Protein AF-A0A1V6SC88-F1 (afdb_monomer_lite)

pLDDT: mean 88.32, std 15.69, range [37.38, 98.69]

Organism: NCBI:txid254877

Radius of gyration: 24.28 Å; chains: 1; bounding box: 60×59×76 Å

Sequence (343 aa):
MAIRKARAIAAAERRQVAAAKEESDGSAQPSSVSILRPTVTPSVRNINYPPYVISNVHTGHGLAAKEVSPNATHSDGAVEYDVHNLWGHQIPKAIYDGMLRMWPGKRPFLLGRSTFAGSGKWAGHWGGDNEFRFASMYLAIPQALSFSLFGMPMFGPDTCGFSGNADLELRSRWMQLSAFFPFYRNHNVLASIPQEPYNWAAVIEASKKAIAIRYAILPYFYTLFHLAHTTGSTVMRALAWEFPDPALASVDTRFLLGPSLMVVPVPEPLVDSVKGVFPGVGQAVDAQPGVNTTIAAPLGHIPVFMRGGPIMPMQEPALTTQAARKTPWALLAALDKNGTAYG

Structure (mmCIF, N/CA/C/O backbone):
data_AF-A0A1V6SC88-F1
#
_entry.id   AF-A0A1V6SC88-F1
#
loop_
_atom_site.group_PDB
_atom_site.id
_atom_site.type_symbol
_atom_site.label_atom_id
_atom_site.label_alt_id
_atom_site.label_comp_id
_atom_site.label_asym_id
_atom_site.label_entity_id
_atom_site.label_seq_id
_atom_site.pdbx_PDB_ins_code
_atom_site.Cartn_x
_atom_site.Cartn_y
_atom_site.Cartn_z
_atom_site.occupancy
_atom_site.B_iso_or_equiv
_atom_site.auth_seq_id
_atom_site.auth_comp_id
_atom_site.auth_asym_id
_atom_site.auth_atom_id
_atom_site.pdbx_PDB_model_num
ATOM 1 N N . MET A 1 1 ? 19.790 16.772 36.130 1.00 43.91 1 MET A N 1
ATOM 2 C CA . MET A 1 1 ? 20.931 16.398 35.255 1.00 43.91 1 MET A CA 1
ATOM 3 C C . MET A 1 1 ? 20.499 16.119 33.805 1.00 43.91 1 MET A C 1
ATOM 5 O O . MET A 1 1 ? 21.128 16.652 32.900 1.00 43.91 1 MET A O 1
ATOM 9 N N . ALA A 1 2 ? 19.391 15.402 33.563 1.00 38.81 2 ALA A N 1
ATOM 10 C CA . ALA A 1 2 ? 18.869 15.100 32.216 1.00 38.81 2 ALA A CA 1
ATOM 11 C C . ALA A 1 2 ? 18.431 16.330 31.382 1.00 38.81 2 ALA A C 1
ATOM 13 O O . ALA A 1 2 ? 18.771 16.426 30.208 1.00 38.81 2 ALA A O 1
ATOM 14 N N . ILE A 1 3 ? 17.780 17.328 31.997 1.00 40.59 3 ILE A N 1
ATOM 15 C CA . ILE A 1 3 ? 17.306 18.548 31.301 1.00 40.59 3 ILE A CA 1
ATOM 16 C C . ILE A 1 3 ? 18.467 19.406 30.764 1.00 40.59 3 ILE A C 1
ATOM 18 O O . ILE A 1 3 ? 18.377 19.979 29.680 1.00 40.59 3 ILE A O 1
ATOM 22 N N . ARG A 1 4 ? 19.596 19.463 31.486 1.00 37.38 4 ARG A N 1
ATOM 23 C CA . ARG A 1 4 ? 20.810 20.151 31.007 1.00 37.38 4 ARG A CA 1
ATOM 24 C C . ARG A 1 4 ? 21.445 19.424 29.820 1.00 37.38 4 ARG A C 1
ATOM 26 O O . ARG A 1 4 ? 21.935 20.085 28.913 1.00 37.38 4 ARG A O 1
ATOM 33 N N . LYS A 1 5 ? 21.384 18.088 29.802 1.00 40.25 5 LYS A N 1
ATOM 34 C CA . LYS A 1 5 ? 21.904 17.257 28.707 1.00 40.25 5 LYS A CA 1
ATOM 35 C C . LYS A 1 5 ? 21.055 17.413 27.436 1.00 40.25 5 LYS A C 1
ATOM 37 O O . LYS A 1 5 ? 21.614 17.610 26.368 1.00 40.25 5 LYS A O 1
ATOM 42 N N . ALA A 1 6 ? 19.728 17.464 27.571 1.00 42.34 6 ALA A N 1
ATOM 43 C CA . ALA A 1 6 ? 18.810 17.729 26.459 1.00 42.34 6 ALA A CA 1
ATOM 44 C C . ALA A 1 6 ? 18.995 19.134 25.851 1.00 42.34 6 ALA A C 1
ATOM 46 O O . ALA A 1 6 ? 19.037 19.284 24.634 1.00 42.34 6 ALA A O 1
ATOM 47 N N . ARG A 1 7 ? 19.192 20.167 26.686 1.00 49.62 7 ARG A N 1
ATOM 48 C CA . ARG A 1 7 ? 19.492 21.528 26.200 1.00 49.62 7 ARG A CA 1
ATOM 49 C C . ARG A 1 7 ? 20.845 21.623 25.489 1.00 49.62 7 ARG A C 1
ATOM 51 O O . ARG A 1 7 ? 20.963 22.379 24.532 1.00 49.62 7 ARG A O 1
ATOM 58 N N . ALA A 1 8 ? 21.843 20.860 25.935 1.00 49.69 8 ALA A N 1
ATOM 59 C CA . ALA A 1 8 ? 23.151 20.808 25.286 1.00 49.69 8 ALA A CA 1
ATOM 60 C C . ALA A 1 8 ? 23.091 20.120 23.910 1.00 49.69 8 ALA A C 1
ATOM 62 O O . ALA A 1 8 ? 23.726 20.595 22.974 1.00 49.69 8 ALA A O 1
ATOM 63 N N . ILE A 1 9 ? 22.283 19.063 23.773 1.00 55.62 9 ILE A N 1
ATOM 64 C CA . ILE A 1 9 ? 22.057 18.366 22.496 1.00 55.62 9 ILE A CA 1
ATOM 65 C C . ILE A 1 9 ? 21.312 19.277 21.512 1.00 55.62 9 ILE A C 1
ATOM 67 O O . ILE A 1 9 ? 21.800 19.500 20.410 1.00 55.62 9 ILE A O 1
ATOM 71 N N . ALA A 1 10 ? 20.230 19.931 21.945 1.00 51.66 10 ALA A N 1
ATOM 72 C CA . ALA A 1 10 ? 19.494 20.877 21.101 1.00 51.66 10 ALA A CA 1
ATOM 73 C C . ALA A 1 10 ? 20.347 22.088 20.663 1.00 51.66 10 ALA A C 1
ATOM 75 O O . ALA A 1 10 ? 20.164 22.633 19.575 1.00 51.66 10 ALA A O 1
ATOM 76 N N . ALA A 1 11 ? 21.295 22.529 21.498 1.00 56.47 11 ALA A N 1
ATOM 77 C CA . ALA A 1 11 ? 22.242 23.582 21.135 1.00 56.47 11 ALA A CA 1
ATOM 78 C C . ALA A 1 11 ? 23.310 23.097 20.136 1.00 56.47 11 ALA A C 1
ATOM 80 O O . ALA A 1 11 ? 23.726 23.870 19.275 1.00 56.47 11 ALA A O 1
ATOM 81 N N . ALA A 1 12 ? 23.734 21.833 20.230 1.00 54.94 12 ALA A N 1
ATOM 82 C CA . ALA A 1 12 ? 24.658 21.214 19.282 1.00 54.94 12 ALA A CA 1
ATOM 83 C C . ALA A 1 12 ? 24.001 20.997 17.908 1.00 54.94 12 ALA A C 1
ATOM 85 O O . ALA A 1 12 ? 24.603 21.329 16.891 1.00 54.94 12 ALA A O 1
ATOM 86 N N . GLU A 1 13 ? 22.739 20.563 17.880 1.00 57.38 13 GLU A N 1
ATOM 87 C CA . GLU A 1 13 ? 21.952 20.413 16.649 1.00 57.38 13 GLU A CA 1
ATOM 88 C C . GLU A 1 13 ? 21.716 21.762 15.961 1.00 57.38 13 GLU A C 1
ATOM 90 O O . GLU A 1 13 ? 21.919 21.888 14.758 1.00 57.38 13 GLU A O 1
ATOM 95 N N . ARG A 1 14 ? 21.395 22.825 16.717 1.00 62.56 14 ARG A N 1
ATOM 96 C CA . ARG A 1 14 ? 21.274 24.182 16.149 1.00 62.56 14 ARG A CA 1
ATOM 97 C C . ARG A 1 14 ? 22.584 24.697 15.553 1.00 62.56 14 ARG A C 1
ATOM 99 O O . ARG A 1 14 ? 22.545 25.408 14.555 1.00 62.56 14 ARG A O 1
ATOM 106 N N . ARG A 1 15 ? 23.731 24.342 16.142 1.00 60.91 15 ARG A N 1
ATOM 107 C CA . ARG A 1 15 ? 25.054 24.688 15.597 1.00 60.91 15 ARG A CA 1
ATOM 108 C C . ARG A 1 15 ? 25.389 23.887 14.343 1.00 60.91 15 ARG A C 1
ATOM 110 O O . ARG A 1 15 ? 25.940 24.466 13.419 1.00 60.91 15 ARG A O 1
ATOM 117 N N . GLN A 1 16 ? 25.012 22.610 14.273 1.00 54.75 16 GLN A N 1
ATOM 118 C CA . GLN A 1 16 ? 25.157 21.810 13.051 1.00 54.75 16 GLN A CA 1
ATOM 119 C C . GLN A 1 16 ? 24.266 22.321 11.917 1.00 54.75 16 GLN A C 1
ATOM 121 O O . GLN A 1 16 ? 24.726 22.410 10.786 1.00 54.75 16 GLN A O 1
ATOM 126 N N . VAL A 1 17 ? 23.029 22.727 12.216 1.00 55.91 17 VAL A N 1
ATOM 127 C CA . VAL A 1 17 ? 22.129 23.329 11.221 1.00 55.91 17 VAL A CA 1
ATOM 128 C C . VAL A 1 17 ? 22.651 24.688 10.750 1.00 55.91 17 VAL A C 1
ATOM 130 O O . VAL A 1 17 ? 22.551 24.988 9.567 1.00 55.91 17 VAL A O 1
ATOM 133 N N . ALA A 1 18 ? 23.236 25.500 11.639 1.00 51.94 18 ALA A N 1
ATOM 134 C CA . ALA A 1 18 ? 23.857 26.771 11.263 1.00 51.94 18 ALA A CA 1
ATOM 135 C C . ALA A 1 18 ? 25.122 26.575 10.406 1.00 51.94 18 ALA A C 1
ATOM 137 O O . ALA A 1 18 ? 25.254 27.233 9.380 1.00 51.94 18 ALA A O 1
ATOM 138 N N . ALA A 1 19 ? 25.989 25.622 10.765 1.00 48.97 19 ALA A N 1
ATOM 139 C CA . ALA A 1 19 ? 27.188 25.287 9.994 1.00 48.97 19 ALA A CA 1
ATOM 140 C C . ALA A 1 19 ? 26.851 24.700 8.610 1.00 48.97 19 ALA A C 1
ATOM 142 O O . ALA A 1 19 ? 27.460 25.082 7.618 1.00 48.97 19 ALA A O 1
ATOM 143 N N . ALA A 1 20 ? 25.817 23.854 8.516 1.00 48.94 20 ALA A N 1
ATOM 144 C CA . ALA A 1 20 ? 25.311 23.346 7.238 1.00 48.94 20 ALA A CA 1
ATOM 145 C C . ALA A 1 20 ? 24.692 24.453 6.363 1.00 48.94 20 ALA A C 1
ATOM 147 O O . ALA A 1 20 ? 24.666 24.339 5.140 1.00 48.94 20 ALA A O 1
ATOM 148 N N . LYS A 1 21 ? 24.198 25.534 6.983 1.00 43.47 21 LYS A N 1
ATOM 149 C CA . LYS A 1 21 ? 23.675 26.709 6.279 1.00 43.47 21 LYS A CA 1
ATOM 150 C C . LYS A 1 21 ? 24.803 27.610 5.764 1.00 43.47 21 LYS A C 1
ATOM 152 O O . LYS A 1 21 ? 24.708 28.080 4.637 1.00 43.47 21 LYS A O 1
ATOM 157 N N . GLU A 1 22 ? 25.878 27.780 6.534 1.00 44.62 22 GLU A N 1
ATOM 158 C CA . GLU A 1 22 ? 27.088 28.503 6.104 1.00 44.62 22 GLU A CA 1
ATOM 159 C C . GLU A 1 22 ? 27.860 27.756 5.000 1.00 44.62 22 GLU A C 1
ATOM 161 O O . GLU A 1 22 ? 28.345 28.396 4.071 1.00 44.62 22 GLU A O 1
ATOM 166 N N . GLU A 1 23 ? 27.897 26.415 5.009 1.00 46.75 23 GLU A N 1
ATOM 167 C CA . GLU A 1 23 ? 28.434 25.622 3.884 1.00 46.75 23 GLU A CA 1
ATOM 168 C C . GLU A 1 23 ? 27.572 25.724 2.611 1.00 46.75 23 GLU A C 1
ATOM 170 O O . GLU A 1 23 ? 28.089 25.556 1.507 1.00 46.75 23 GLU A O 1
ATOM 175 N N . SER A 1 24 ? 26.277 26.044 2.737 1.00 44.81 24 SER A N 1
ATOM 176 C CA . SER A 1 24 ? 25.364 26.216 1.593 1.00 44.81 24 SER A CA 1
ATOM 177 C C . SER A 1 24 ? 25.386 27.614 0.959 1.00 44.81 24 SER A C 1
ATOM 179 O O . SER A 1 24 ? 24.878 27.775 -0.149 1.00 44.81 24 SER A O 1
ATOM 181 N N . ASP A 1 25 ? 25.989 28.603 1.631 1.00 39.28 25 ASP A N 1
ATOM 182 C CA . ASP A 1 25 ? 26.114 29.991 1.146 1.00 39.28 25 ASP A CA 1
ATOM 183 C C . ASP A 1 25 ? 27.403 30.226 0.328 1.00 39.28 25 ASP A C 1
ATOM 185 O O . ASP A 1 25 ? 27.647 31.318 -0.192 1.00 39.28 25 ASP A O 1
ATOM 189 N N . GLY A 1 26 ? 28.229 29.187 0.156 1.00 39.47 26 GLY A N 1
ATOM 190 C CA . GLY A 1 26 ? 29.305 29.185 -0.829 1.00 39.47 26 GLY A CA 1
ATOM 191 C C . GLY A 1 26 ? 28.712 29.229 -2.235 1.00 39.47 26 GLY A C 1
ATOM 192 O O . GLY A 1 26 ? 28.053 28.282 -2.654 1.00 39.47 26 GLY A O 1
ATOM 193 N N . SER A 1 27 ? 28.938 30.335 -2.951 1.00 41.81 27 SER A N 1
ATOM 194 C CA . SER A 1 27 ? 28.409 30.622 -4.289 1.00 41.81 27 SER A CA 1
ATOM 195 C C . SER A 1 27 ? 28.304 29.374 -5.175 1.00 41.81 27 SER A C 1
ATOM 197 O O . SER A 1 27 ? 29.305 28.901 -5.724 1.00 41.81 27 SER A O 1
ATOM 199 N N . ALA A 1 28 ? 27.087 28.853 -5.338 1.00 42.66 28 ALA A N 1
ATOM 200 C CA . ALA A 1 28 ? 26.812 27.788 -6.283 1.00 42.66 28 ALA A CA 1
ATOM 201 C C . ALA A 1 28 ? 27.047 28.333 -7.699 1.00 42.66 28 ALA A C 1
ATOM 203 O O . ALA A 1 28 ? 26.202 29.017 -8.277 1.00 42.66 28 ALA A O 1
ATOM 204 N N . GLN A 1 29 ? 28.225 28.051 -8.259 1.00 41.47 29 GLN A N 1
ATOM 205 C CA . GLN A 1 29 ? 28.429 28.105 -9.701 1.00 41.47 29 GLN A CA 1
ATOM 206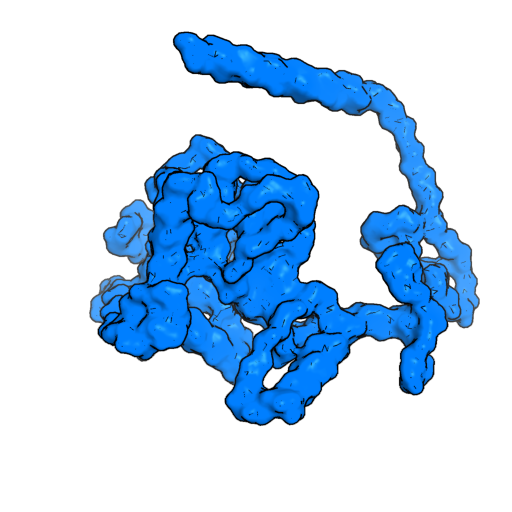 C C . GLN A 1 29 ? 27.337 27.235 -10.339 1.00 41.47 29 GLN A C 1
ATOM 208 O O . GLN A 1 29 ? 27.171 26.087 -9.915 1.00 41.47 29 GLN A O 1
ATOM 213 N N . PRO A 1 30 ? 26.575 27.735 -11.326 1.00 41.22 30 PRO A N 1
ATOM 214 C CA . PRO A 1 30 ? 25.598 26.909 -12.004 1.00 41.22 30 PRO A CA 1
ATOM 215 C C . PRO A 1 30 ? 26.383 25.840 -12.760 1.00 41.22 30 PRO A C 1
ATOM 217 O O . PRO A 1 30 ? 26.950 26.103 -13.818 1.00 41.22 30 PRO A O 1
ATOM 220 N N . SER A 1 31 ? 26.458 24.627 -12.212 1.00 45.50 31 SER A N 1
ATOM 221 C CA . SER A 1 31 ? 26.949 23.486 -12.966 1.00 45.50 31 SER A CA 1
ATOM 222 C C . SER A 1 31 ? 25.907 23.222 -14.044 1.00 45.50 31 SER A C 1
ATOM 224 O O . SER A 1 31 ? 24.914 22.528 -13.814 1.00 45.50 31 SER A O 1
ATOM 226 N N . SER A 1 32 ? 26.086 23.816 -15.222 1.00 50.75 32 SER A N 1
ATOM 227 C CA . SER A 1 32 ? 25.397 23.358 -16.415 1.00 50.75 32 SER A CA 1
ATOM 228 C C . SER A 1 32 ? 25.894 21.939 -16.657 1.00 50.75 32 SER A C 1
ATOM 230 O O . SER A 1 32 ? 26.932 21.728 -17.286 1.00 50.75 32 SER A O 1
ATOM 232 N N . VAL A 1 33 ? 25.200 20.950 -16.093 1.00 50.97 33 VAL A N 1
ATOM 233 C CA . VAL A 1 33 ? 25.382 19.567 -16.512 1.00 50.97 33 VAL A CA 1
ATOM 234 C C . VAL A 1 33 ? 25.098 19.597 -18.003 1.00 50.97 33 VAL A C 1
ATOM 236 O O . VAL A 1 33 ? 24.000 19.969 -18.418 1.00 50.97 33 VAL A O 1
ATOM 239 N N . SER A 1 34 ? 26.118 19.305 -18.806 1.00 49.84 34 SER A N 1
ATOM 240 C CA . SER A 1 34 ? 25.973 19.128 -20.242 1.00 49.84 34 SER A CA 1
ATOM 241 C C . SER A 1 34 ? 24.938 18.026 -20.447 1.00 49.84 34 SER A C 1
ATOM 243 O O . SER A 1 34 ? 25.258 16.838 -20.379 1.00 49.84 34 SER A O 1
ATOM 245 N N . ILE A 1 35 ? 23.680 18.417 -20.651 1.00 54.31 35 ILE A N 1
ATOM 246 C CA . ILE A 1 35 ? 22.645 17.522 -21.140 1.00 54.31 35 ILE A CA 1
ATOM 247 C C . ILE A 1 35 ? 23.163 17.095 -22.503 1.00 54.31 35 ILE A C 1
ATOM 249 O O . ILE A 1 35 ? 23.251 17.927 -23.407 1.00 54.31 35 ILE A O 1
ATOM 253 N N . LEU A 1 36 ? 23.548 15.825 -22.639 1.00 54.19 36 LEU A N 1
ATOM 254 C CA . LEU A 1 36 ? 23.807 15.229 -23.941 1.00 54.19 36 LEU A CA 1
ATOM 255 C C . LEU A 1 36 ? 22.480 15.269 -24.696 1.00 54.19 36 LEU A C 1
ATOM 257 O O . LEU A 1 36 ? 21.663 14.362 -24.601 1.00 54.19 36 LEU A O 1
ATOM 261 N N . ARG A 1 37 ? 22.225 16.384 -25.379 1.00 56.84 37 ARG A N 1
ATOM 262 C CA . ARG A 1 37 ? 21.160 16.504 -26.359 1.00 56.84 37 ARG A CA 1
ATOM 263 C C . ARG A 1 37 ? 21.753 15.936 -27.640 1.00 56.84 37 ARG A C 1
ATOM 265 O O . ARG A 1 37 ? 22.583 16.616 -28.246 1.00 56.84 37 ARG A O 1
ATOM 272 N N . PRO A 1 38 ? 21.424 14.692 -28.024 1.00 57.84 38 PRO A N 1
ATOM 273 C CA . PRO A 1 38 ? 21.884 14.178 -29.298 1.00 57.84 38 PRO A CA 1
ATOM 274 C C . PRO A 1 38 ? 21.424 15.127 -30.401 1.00 57.84 38 PRO A C 1
ATOM 276 O O . PRO A 1 38 ? 20.301 15.635 -30.375 1.00 57.84 38 PRO A O 1
ATOM 279 N N . THR A 1 39 ? 22.303 15.392 -31.365 1.00 62.66 39 THR A N 1
ATOM 280 C CA . THR A 1 39 ? 21.916 16.115 -32.572 1.00 62.66 39 THR A CA 1
ATOM 281 C C . THR A 1 39 ? 20.854 15.280 -33.276 1.00 62.66 39 THR A C 1
ATOM 283 O O . THR A 1 39 ? 21.141 14.194 -33.785 1.00 62.66 39 THR A O 1
ATOM 286 N N . VAL A 1 40 ? 19.608 15.760 -33.250 1.00 63.34 40 VAL A N 1
ATOM 287 C CA . VAL A 1 40 ? 18.488 15.102 -33.921 1.00 63.34 40 VAL A CA 1
ATOM 288 C C . VAL A 1 40 ? 18.859 14.975 -35.389 1.00 63.34 40 VAL A C 1
ATOM 290 O O . VAL A 1 40 ? 19.012 15.979 -36.079 1.00 63.34 40 VAL A O 1
ATOM 293 N N . THR A 1 41 ? 19.030 13.740 -35.850 1.00 63.22 41 THR A N 1
ATOM 294 C CA . THR A 1 41 ? 19.209 13.444 -37.267 1.00 63.22 41 THR A CA 1
ATOM 295 C C . THR A 1 41 ? 17.846 12.999 -37.781 1.00 63.22 41 THR A C 1
ATOM 297 O O . THR A 1 41 ? 17.414 11.892 -37.440 1.00 63.22 41 THR A O 1
ATOM 300 N N . PRO A 1 42 ? 17.117 13.851 -38.529 1.00 65.75 42 PRO A N 1
ATOM 301 C CA . PRO A 1 42 ? 15.828 13.469 -39.090 1.00 65.75 42 PRO A CA 1
ATOM 302 C C . PRO A 1 42 ? 15.975 12.147 -39.848 1.00 65.75 42 PRO A C 1
ATOM 304 O O . PRO A 1 42 ? 16.970 11.956 -40.541 1.00 65.75 42 PRO A O 1
ATOM 307 N N . SER A 1 43 ? 15.003 11.242 -39.711 1.00 68.19 43 SER A N 1
ATOM 308 C CA . SER A 1 43 ? 14.942 9.911 -40.353 1.00 68.19 43 SER A CA 1
ATOM 309 C C . SER A 1 43 ? 15.900 8.806 -39.865 1.00 68.19 43 SER A C 1
ATOM 311 O O . SER A 1 43 ? 15.752 7.669 -40.307 1.00 68.19 43 SER A O 1
ATOM 313 N N . VAL A 1 44 ? 16.803 9.057 -38.906 1.00 74.75 44 VAL A N 1
ATOM 314 C CA . VAL A 1 44 ? 17.651 7.998 -38.315 1.00 74.75 44 VAL A CA 1
ATOM 315 C C . VAL A 1 44 ? 17.128 7.593 -36.936 1.00 74.75 44 VAL A C 1
ATOM 317 O O . VAL A 1 44 ? 17.137 8.386 -35.993 1.00 74.75 44 VAL A O 1
ATOM 320 N N . ARG A 1 45 ? 16.700 6.331 -36.786 1.00 83.94 45 ARG A N 1
ATOM 321 C CA . ARG A 1 45 ? 16.298 5.765 -35.488 1.00 83.94 45 ARG A CA 1
ATOM 322 C C . ARG A 1 45 ? 17.536 5.457 -34.643 1.00 83.94 45 ARG A C 1
ATOM 324 O O . ARG A 1 45 ? 18.083 4.360 -34.702 1.00 83.94 45 ARG A O 1
ATOM 331 N N . ASN A 1 46 ? 17.972 6.421 -33.838 1.00 86.94 46 ASN A N 1
ATOM 332 C CA . ASN A 1 46 ? 19.025 6.204 -32.849 1.00 86.94 46 ASN A CA 1
ATOM 333 C C . ASN A 1 46 ? 18.417 5.752 -31.511 1.00 86.94 46 ASN A C 1
ATOM 335 O O . ASN A 1 46 ? 17.919 6.566 -30.742 1.00 86.94 46 ASN A O 1
ATOM 339 N N . ILE A 1 47 ? 18.446 4.446 -31.240 1.00 88.88 47 ILE A N 1
ATOM 340 C CA . ILE A 1 47 ? 17.851 3.856 -30.026 1.00 88.88 47 ILE A CA 1
ATOM 341 C C . ILE A 1 47 ? 18.682 4.091 -28.760 1.00 88.88 47 ILE A C 1
ATOM 343 O O . ILE A 1 47 ? 18.135 4.158 -27.665 1.00 88.88 47 ILE A O 1
ATOM 347 N N . ASN A 1 48 ? 19.998 4.269 -28.895 1.00 87.69 48 ASN A N 1
ATOM 348 C CA . ASN A 1 48 ? 20.859 4.582 -27.752 1.00 87.69 48 ASN A CA 1
ATOM 349 C C . ASN A 1 48 ? 20.743 6.058 -27.345 1.00 87.69 48 ASN A C 1
ATOM 351 O O . ASN A 1 48 ? 20.878 6.387 -26.168 1.00 87.69 48 ASN A O 1
ATOM 355 N N . TYR A 1 49 ? 20.463 6.931 -28.317 1.00 86.62 49 TYR A N 1
ATOM 356 C CA . TYR A 1 49 ? 20.310 8.369 -28.129 1.00 86.62 49 TYR A CA 1
ATOM 357 C C . TYR A 1 49 ? 19.079 8.871 -28.893 1.00 86.62 49 TYR A C 1
ATOM 359 O O . TYR A 1 49 ? 19.217 9.432 -29.986 1.00 86.62 49 TYR A O 1
ATOM 367 N N . PRO A 1 50 ? 17.869 8.644 -28.351 1.00 87.00 50 PRO A N 1
ATOM 368 C CA . PRO A 1 50 ? 16.643 9.050 -29.018 1.00 87.00 50 PRO A CA 1
ATOM 369 C C . PRO A 1 50 ? 16.600 10.570 -29.220 1.00 87.00 50 PRO A C 1
ATOM 371 O O . PRO A 1 50 ? 17.138 11.321 -28.402 1.00 87.00 50 PRO A O 1
ATOM 374 N N . PRO A 1 51 ? 15.927 11.049 -30.281 1.00 83.75 51 PRO A N 1
ATOM 375 C CA . PRO A 1 51 ? 15.866 12.477 -30.595 1.00 83.75 51 PRO A CA 1
ATOM 376 C C . PRO A 1 51 ? 15.188 13.300 -29.490 1.00 83.75 51 PRO A C 1
ATOM 378 O O . PRO A 1 51 ? 15.469 14.487 -29.345 1.00 83.75 51 PRO A O 1
ATOM 381 N N . TYR A 1 52 ? 14.319 12.665 -28.697 1.00 85.50 52 TYR A N 1
ATOM 382 C CA . TYR A 1 52 ? 13.767 13.224 -27.472 1.00 85.50 52 TYR A CA 1
ATOM 383 C C . TYR A 1 52 ? 14.353 12.498 -26.260 1.00 85.50 52 TYR A C 1
ATOM 385 O O . TYR A 1 52 ? 14.161 11.293 -26.088 1.00 85.50 52 TYR A O 1
ATOM 393 N N . VAL A 1 53 ? 15.054 13.251 -25.417 1.00 86.88 53 VAL A N 1
ATOM 394 C CA . VAL A 1 53 ? 15.646 12.754 -24.175 1.00 86.88 53 VAL A CA 1
ATOM 395 C C . VAL A 1 53 ? 14.625 12.921 -23.056 1.00 86.88 53 VAL A C 1
ATOM 397 O O . VAL A 1 53 ? 14.288 14.043 -22.680 1.00 86.88 53 VAL A O 1
ATOM 400 N N . ILE A 1 54 ? 14.121 11.802 -22.535 1.00 91.25 54 ILE A N 1
ATOM 401 C CA . ILE A 1 54 ? 13.230 11.808 -21.370 1.00 91.25 54 ILE A CA 1
ATOM 402 C C . ILE A 1 54 ? 13.977 12.303 -20.126 1.00 91.25 54 ILE A C 1
ATOM 404 O O . ILE A 1 54 ? 15.199 12.201 -20.042 1.00 91.25 54 ILE A O 1
ATOM 408 N N . SER A 1 55 ? 13.247 12.792 -19.124 1.00 91.69 55 SER A N 1
ATOM 409 C CA . SER A 1 55 ? 13.831 13.202 -17.839 1.00 91.69 55 SER A CA 1
ATOM 410 C C . SER A 1 55 ? 14.179 11.982 -16.970 1.00 91.69 55 SER A C 1
ATOM 412 O O . SER A 1 55 ? 13.584 11.750 -15.922 1.00 91.69 55 SER A O 1
ATOM 414 N N . ASN A 1 56 ? 15.113 11.148 -17.437 1.00 91.38 56 ASN A N 1
ATOM 415 C CA . ASN A 1 56 ? 15.606 10.003 -16.673 1.00 91.38 56 ASN A CA 1
ATOM 416 C C . ASN A 1 56 ? 16.474 10.487 -15.498 1.00 91.38 56 ASN A C 1
ATOM 418 O O . ASN A 1 56 ? 17.214 11.458 -15.638 1.00 91.38 56 ASN A O 1
ATOM 422 N N . VAL A 1 57 ? 16.422 9.813 -14.351 1.00 90.19 57 VAL A N 1
ATOM 423 C CA . VAL A 1 57 ? 17.086 10.255 -13.111 1.00 90.19 57 VAL A CA 1
ATOM 424 C C . VAL A 1 57 ? 18.617 10.187 -13.180 1.00 90.19 57 VAL A C 1
ATOM 426 O O . VAL A 1 57 ? 19.316 10.854 -12.421 1.00 90.19 57 VAL A O 1
ATOM 429 N N . HIS A 1 58 ? 19.159 9.371 -14.083 1.00 88.50 58 HIS A N 1
ATOM 430 C CA . HIS A 1 58 ? 20.597 9.166 -14.202 1.00 88.50 58 HIS A CA 1
ATOM 431 C C . HIS A 1 58 ? 21.303 10.327 -14.910 1.00 88.50 58 HIS A C 1
ATOM 433 O O . HIS A 1 58 ? 20.748 10.975 -15.799 1.00 88.50 58 HIS A O 1
ATOM 439 N N . THR A 1 59 ? 22.568 10.561 -14.545 1.00 82.88 59 THR A N 1
ATOM 440 C CA . THR A 1 59 ? 23.419 11.592 -15.152 1.00 82.88 59 THR A CA 1
ATOM 441 C C . THR A 1 59 ? 23.429 11.477 -16.676 1.00 82.88 59 THR A C 1
ATOM 443 O O . THR A 1 59 ? 23.664 10.404 -17.230 1.00 82.88 59 THR A O 1
ATOM 446 N N . GLY A 1 60 ? 23.171 12.595 -17.360 1.00 82.81 60 GLY A N 1
ATOM 447 C CA . GLY A 1 60 ? 23.086 12.643 -18.822 1.00 82.81 60 GLY A CA 1
ATOM 448 C C . GLY A 1 60 ? 21.794 12.063 -19.406 1.00 82.81 60 GLY A C 1
ATOM 449 O O . GLY A 1 60 ? 21.681 11.994 -20.625 1.00 82.81 60 GLY A O 1
ATOM 450 N N . HIS A 1 61 ? 20.834 11.659 -18.564 1.00 86.12 61 HIS A N 1
ATOM 451 C CA . HIS A 1 61 ? 19.518 11.130 -18.935 1.00 86.12 61 HIS A CA 1
ATOM 452 C C . HIS A 1 61 ? 19.555 9.929 -19.902 1.00 86.12 61 HIS A C 1
ATOM 454 O O . HIS A 1 61 ? 18.583 9.645 -20.602 1.00 86.12 61 HIS A O 1
ATOM 460 N N . GLY A 1 62 ? 20.685 9.218 -19.955 1.00 87.81 62 GLY A N 1
ATOM 461 C CA . GLY A 1 62 ? 20.886 8.100 -20.870 1.00 87.81 62 GLY A CA 1
ATOM 462 C C . GLY A 1 62 ? 20.018 6.896 -20.509 1.00 87.81 62 GLY A C 1
ATOM 463 O O . GLY A 1 62 ? 19.864 6.566 -19.335 1.00 87.81 62 GLY A O 1
ATOM 464 N N . LEU A 1 63 ? 19.483 6.214 -21.523 1.00 90.50 63 LEU A N 1
ATOM 465 C CA . LEU A 1 63 ? 18.642 5.026 -21.332 1.00 90.50 63 LEU A CA 1
ATOM 466 C C . LEU A 1 63 ? 19.440 3.779 -20.920 1.00 90.50 63 LEU A C 1
ATOM 468 O O . LEU A 1 63 ? 18.905 2.911 -20.251 1.00 90.50 63 LEU A O 1
ATOM 472 N N . ALA A 1 64 ? 20.726 3.704 -21.275 1.00 90.81 64 A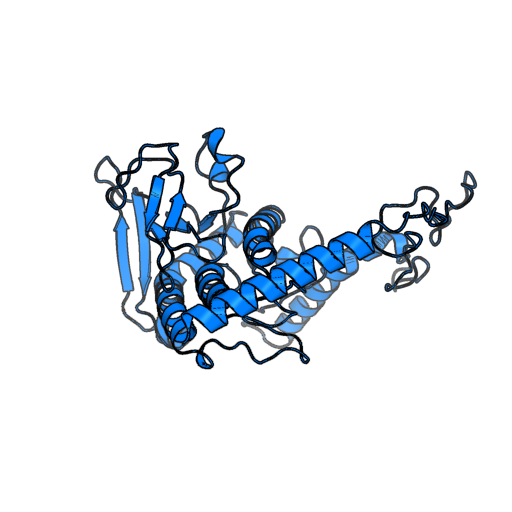LA A N 1
ATOM 473 C CA . ALA A 1 64 ? 21.605 2.588 -20.904 1.00 90.81 64 ALA A CA 1
ATOM 474 C C . ALA A 1 64 ? 22.216 2.723 -19.493 1.00 90.81 64 ALA A C 1
ATOM 476 O O . ALA A 1 64 ? 23.008 1.883 -19.064 1.00 90.81 64 ALA A O 1
ATOM 477 N N . ALA A 1 65 ? 21.949 3.822 -18.784 1.00 89.94 65 ALA A N 1
ATOM 478 C CA . ALA A 1 65 ? 22.566 4.071 -17.491 1.00 89.94 65 ALA A CA 1
ATOM 479 C C . ALA A 1 65 ? 21.953 3.145 -16.433 1.00 89.94 65 ALA A C 1
ATOM 481 O O . ALA A 1 65 ? 20.780 3.284 -16.118 1.00 89.94 65 ALA A O 1
ATOM 482 N N . LYS A 1 66 ? 22.772 2.240 -15.871 1.00 92.31 66 LYS A N 1
ATOM 483 C CA . LYS A 1 66 ? 22.379 1.253 -14.839 1.00 92.31 66 LYS A CA 1
ATOM 484 C C . LYS A 1 66 ? 21.333 0.221 -15.287 1.00 92.31 66 LYS A C 1
ATOM 486 O O . LYS A 1 66 ? 20.809 -0.491 -14.441 1.00 92.31 66 LYS A O 1
ATOM 491 N N . GLU A 1 67 ? 21.125 0.079 -16.590 1.00 92.12 67 GLU A N 1
ATOM 492 C CA . GLU A 1 67 ? 20.141 -0.827 -17.185 1.00 92.12 67 GLU A CA 1
ATOM 493 C C . GLU A 1 67 ? 20.752 -1.597 -18.369 1.00 92.12 67 GLU A C 1
ATOM 495 O O . GLU A 1 67 ? 21.915 -1.394 -18.737 1.00 92.12 67 GLU A O 1
ATOM 500 N N . VAL A 1 68 ? 19.979 -2.508 -18.966 1.00 94.38 68 VAL A N 1
ATOM 501 C CA . VAL A 1 68 ? 20.358 -3.187 -20.215 1.00 94.38 68 VAL A CA 1
ATOM 502 C C . VAL A 1 68 ? 20.434 -2.163 -21.356 1.00 94.38 68 VAL A C 1
ATOM 504 O O . VAL A 1 68 ? 19.677 -1.196 -21.403 1.00 94.38 68 VAL A O 1
ATOM 507 N N . SER A 1 69 ? 21.376 -2.350 -22.287 1.00 94.38 69 SER A N 1
ATOM 508 C CA . SER A 1 69 ? 21.536 -1.427 -23.415 1.00 94.38 69 SER A CA 1
ATOM 509 C C . SER A 1 69 ? 20.274 -1.394 -24.291 1.00 94.38 69 SER A C 1
ATOM 511 O O . SER A 1 69 ? 19.792 -2.464 -24.662 1.00 94.38 69 SER A O 1
ATOM 513 N N . PRO A 1 70 ? 19.790 -0.212 -24.725 1.00 94.44 70 PRO A N 1
ATOM 514 C CA . PRO A 1 70 ? 18.618 -0.104 -25.595 1.00 94.44 70 PRO A CA 1
ATOM 515 C C . PRO A 1 70 ? 18.729 -0.857 -26.928 1.00 94.44 70 PRO A C 1
ATOM 517 O O . PRO A 1 70 ? 17.706 -1.163 -27.539 1.00 94.44 70 PRO A O 1
ATOM 520 N N . ASN A 1 71 ? 19.950 -1.147 -27.398 1.00 94.44 71 ASN A N 1
ATOM 521 C CA . ASN A 1 71 ? 20.176 -1.921 -28.621 1.00 94.44 71 ASN A CA 1
ATOM 522 C C . ASN A 1 71 ? 20.240 -3.440 -28.421 1.00 94.44 71 ASN A C 1
ATOM 524 O O . ASN A 1 71 ? 20.383 -4.161 -29.411 1.00 94.44 71 ASN A O 1
ATOM 528 N N . ALA A 1 72 ? 20.147 -3.926 -27.181 1.00 96.38 72 ALA A N 1
ATOM 529 C CA . ALA A 1 72 ? 20.101 -5.354 -26.921 1.00 96.38 72 ALA A CA 1
ATOM 530 C C . ALA A 1 72 ? 18.886 -5.971 -27.627 1.00 96.38 72 ALA A C 1
ATOM 532 O O . ALA A 1 72 ? 17.833 -5.344 -27.747 1.00 96.38 72 ALA A O 1
ATOM 533 N N . THR A 1 73 ? 19.053 -7.190 -28.133 1.00 96.44 73 THR A N 1
ATOM 534 C CA . THR A 1 73 ? 18.025 -7.897 -28.905 1.00 96.44 73 THR A CA 1
ATOM 535 C C . THR A 1 73 ? 17.452 -9.043 -28.079 1.00 96.44 73 THR A C 1
ATOM 537 O O . THR A 1 73 ? 18.197 -9.820 -27.482 1.00 96.44 73 THR A O 1
ATOM 540 N N . HIS A 1 74 ? 16.128 -9.145 -28.057 1.00 95.62 74 HIS A N 1
ATOM 541 C CA . HIS A 1 74 ? 15.375 -10.223 -27.424 1.00 95.62 74 HIS A CA 1
ATOM 542 C C . HIS A 1 74 ? 15.220 -11.418 -28.370 1.00 95.62 74 HIS A C 1
ATOM 544 O O . HIS A 1 74 ? 15.506 -11.337 -29.564 1.00 95.62 74 HIS A O 1
ATOM 550 N N . SER A 1 75 ? 14.770 -12.558 -27.843 1.00 95.12 75 SER A N 1
ATOM 551 C CA . SER A 1 75 ? 14.702 -13.822 -28.593 1.00 95.12 75 SER A CA 1
ATOM 552 C C . SER A 1 75 ? 13.793 -13.792 -29.828 1.00 95.12 75 SER A C 1
ATOM 554 O O . SER A 1 75 ? 13.966 -14.608 -30.726 1.00 95.12 75 SER A O 1
ATOM 556 N N . ASP A 1 76 ? 12.816 -12.888 -29.866 1.00 94.38 76 ASP A N 1
ATOM 557 C CA . ASP A 1 76 ? 11.882 -12.681 -30.979 1.00 94.38 76 ASP A CA 1
ATOM 558 C C . ASP A 1 76 ? 12.344 -11.592 -31.966 1.00 94.38 76 ASP A C 1
ATOM 560 O O . ASP A 1 76 ? 11.632 -11.271 -32.916 1.00 94.38 76 ASP A O 1
ATOM 564 N N . GLY A 1 77 ? 13.539 -11.031 -31.758 1.00 95.31 77 GLY A N 1
ATOM 565 C CA . GLY A 1 77 ? 14.093 -9.947 -32.564 1.00 95.31 77 GLY A CA 1
ATOM 566 C C . GLY A 1 77 ? 13.671 -8.544 -32.118 1.00 95.31 77 GLY A C 1
ATOM 567 O O . GLY A 1 77 ? 14.136 -7.572 -32.717 1.00 95.31 77 GLY A O 1
ATOM 568 N N . ALA A 1 78 ? 12.837 -8.400 -31.080 1.00 95.31 78 ALA A N 1
ATOM 569 C CA . ALA A 1 78 ? 12.529 -7.091 -30.510 1.00 95.31 78 ALA A CA 1
ATOM 570 C C . ALA A 1 78 ? 13.784 -6.451 -29.896 1.00 95.31 78 ALA A C 1
ATOM 572 O O . ALA A 1 78 ? 14.662 -7.139 -29.372 1.00 95.31 78 ALA A O 1
ATOM 573 N N . VAL A 1 79 ? 13.870 -5.122 -29.937 1.00 95.81 79 VAL A N 1
ATOM 574 C CA . VAL A 1 79 ? 14.966 -4.382 -29.296 1.00 95.81 79 VAL A CA 1
ATOM 575 C C . VAL A 1 79 ? 14.551 -3.913 -27.908 1.00 95.81 79 VAL A C 1
ATOM 577 O O . VAL A 1 79 ? 13.409 -3.505 -27.704 1.00 95.81 79 VAL A O 1
ATOM 580 N N . GLU A 1 80 ? 15.491 -3.925 -26.964 1.00 96.62 80 GLU A N 1
ATOM 581 C CA . GLU A 1 80 ? 15.272 -3.523 -25.570 1.00 96.62 80 GLU A CA 1
ATOM 582 C C . GLU A 1 80 ? 14.624 -2.143 -25.453 1.00 96.62 80 GLU A C 1
ATOM 584 O O . GLU A 1 80 ? 13.732 -1.954 -24.634 1.00 96.62 80 GLU A O 1
ATOM 589 N N . TYR A 1 81 ? 14.988 -1.204 -26.329 1.00 95.38 81 TYR A N 1
ATOM 590 C CA . TYR A 1 81 ? 14.371 0.122 -26.398 1.00 95.38 81 TYR A CA 1
ATOM 591 C C . TYR A 1 81 ? 12.830 0.091 -26.413 1.00 95.38 81 TYR A C 1
ATOM 593 O O . TYR A 1 81 ? 12.199 0.933 -25.779 1.00 95.38 81 TYR A O 1
ATOM 601 N N . ASP A 1 82 ? 12.223 -0.872 -27.115 1.00 95.44 82 ASP A N 1
ATOM 602 C CA . ASP A 1 82 ? 10.765 -0.954 -27.270 1.00 95.44 82 ASP A CA 1
ATOM 603 C C . ASP A 1 82 ? 10.079 -1.703 -26.118 1.00 95.44 82 ASP A C 1
ATOM 605 O O . ASP A 1 82 ? 8.886 -1.513 -25.879 1.00 95.44 82 ASP A O 1
ATOM 609 N N . VAL A 1 83 ? 10.813 -2.562 -25.401 1.00 96.19 83 VAL A N 1
ATOM 610 C CA . VAL A 1 83 ? 10.233 -3.528 -24.450 1.00 96.19 83 VAL A CA 1
ATOM 611 C C . VAL A 1 83 ? 10.790 -3.434 -23.030 1.00 96.19 83 VAL A C 1
ATOM 613 O O . VAL A 1 83 ? 10.304 -4.154 -22.162 1.00 96.19 83 VAL A O 1
ATOM 616 N N . HIS A 1 84 ? 11.730 -2.526 -22.755 1.00 96.31 84 HIS A N 1
ATOM 617 C CA . HIS A 1 84 ? 12.393 -2.353 -21.455 1.00 96.31 84 HIS A CA 1
ATOM 618 C C . HIS A 1 84 ? 11.410 -2.381 -20.271 1.00 96.31 84 HIS A C 1
ATOM 620 O O . HIS A 1 84 ? 11.523 -3.186 -19.344 1.00 96.31 84 HIS A O 1
ATOM 626 N N . ASN A 1 85 ? 10.351 -1.567 -20.349 1.00 96.19 85 ASN A N 1
ATOM 627 C CA . ASN A 1 85 ? 9.343 -1.463 -19.290 1.00 96.19 85 ASN A CA 1
ATOM 628 C C . ASN A 1 85 ? 8.461 -2.717 -19.139 1.00 96.19 85 ASN A C 1
ATOM 630 O O . ASN A 1 85 ? 7.781 -2.869 -18.126 1.00 96.19 85 ASN A O 1
ATOM 634 N N . LEU A 1 86 ? 8.458 -3.631 -20.114 1.00 96.12 86 LEU A N 1
ATOM 635 C CA . LEU A 1 86 ? 7.711 -4.889 -20.057 1.00 96.12 86 LEU A CA 1
ATOM 636 C C . LEU A 1 86 ? 8.484 -5.999 -19.342 1.00 96.12 86 LEU A C 1
ATOM 638 O O . LEU A 1 86 ? 7.880 -6.999 -18.948 1.00 96.12 86 LEU A O 1
ATOM 642 N N . TRP A 1 87 ? 9.784 -5.831 -19.102 1.00 92.88 87 TRP A N 1
ATOM 643 C CA . TRP A 1 87 ? 10.598 -6.863 -18.464 1.00 92.88 87 TRP A CA 1
ATOM 644 C C . TRP A 1 87 ? 10.091 -7.211 -17.056 1.00 92.88 87 TRP A C 1
ATOM 646 O O . TRP A 1 87 ? 9.840 -8.375 -16.730 1.00 92.88 87 TRP A O 1
ATOM 656 N N . GLY A 1 88 ? 9.800 -6.185 -16.247 1.00 93.62 88 GLY A N 1
ATOM 657 C CA . GLY A 1 88 ? 9.198 -6.333 -14.915 1.00 93.62 88 GLY A CA 1
ATOM 658 C C . GLY A 1 88 ? 7.787 -6.932 -14.912 1.00 93.62 88 GLY A C 1
ATOM 659 O O . GLY A 1 88 ? 7.313 -7.410 -13.885 1.00 93.62 88 GLY A O 1
ATOM 660 N N . HIS A 1 89 ? 7.110 -6.953 -16.058 1.00 96.56 89 HIS A N 1
ATOM 661 C CA . HIS A 1 89 ? 5.806 -7.589 -16.236 1.00 96.56 89 HIS A CA 1
ATOM 662 C C . HIS A 1 89 ? 5.926 -9.054 -16.670 1.00 96.56 89 HIS A C 1
ATOM 664 O O . HIS A 1 89 ? 5.208 -9.919 -16.164 1.00 96.56 89 HIS A O 1
ATOM 670 N N . GLN A 1 90 ? 6.854 -9.354 -17.577 1.00 96.06 90 GLN A N 1
ATOM 671 C CA . GLN A 1 90 ? 7.032 -10.692 -18.136 1.00 96.06 90 GLN A CA 1
ATOM 672 C C . GLN A 1 90 ? 7.643 -11.675 -17.129 1.00 96.06 90 GLN A C 1
ATOM 674 O O . GLN A 1 90 ? 7.206 -12.826 -17.064 1.00 96.06 90 GLN A O 1
ATOM 679 N N . ILE A 1 91 ? 8.591 -11.225 -16.297 1.00 96.06 91 ILE A N 1
ATOM 680 C CA . ILE A 1 91 ? 9.225 -12.064 -15.268 1.00 96.06 91 ILE A CA 1
ATOM 681 C C . ILE A 1 91 ? 8.198 -12.681 -14.301 1.00 96.06 91 ILE A C 1
ATOM 683 O O . ILE A 1 91 ? 8.147 -13.911 -14.210 1.00 96.06 91 ILE A O 1
ATOM 687 N N . PRO A 1 92 ? 7.360 -11.907 -13.577 1.00 96.88 92 PRO A N 1
ATOM 688 C CA . PRO A 1 92 ? 6.416 -12.492 -12.629 1.00 96.88 92 PRO A CA 1
ATOM 689 C C . PRO A 1 92 ? 5.398 -13.404 -13.314 1.00 96.88 92 PRO A C 1
ATOM 691 O O . PRO A 1 92 ? 5.040 -14.424 -12.733 1.00 96.88 92 PRO A O 1
ATOM 694 N N . LYS A 1 93 ? 4.983 -13.113 -14.555 1.00 97.25 93 LYS A N 1
ATOM 695 C CA . LYS A 1 93 ? 4.132 -14.023 -15.334 1.00 97.25 93 LYS A CA 1
ATOM 696 C C . LYS A 1 93 ? 4.817 -15.376 -15.557 1.00 97.25 93 LYS A C 1
ATOM 698 O O . LYS A 1 93 ? 4.219 -16.415 -15.285 1.00 97.25 93 LYS A O 1
ATOM 703 N N . ALA A 1 94 ? 6.061 -15.373 -16.035 1.00 97.31 94 ALA A N 1
ATOM 704 C CA . ALA A 1 94 ? 6.805 -16.603 -16.297 1.00 97.31 94 ALA A CA 1
ATOM 705 C C . ALA A 1 94 ? 7.024 -17.421 -15.015 1.00 97.31 94 ALA A C 1
ATOM 707 O O . ALA A 1 94 ? 6.833 -18.641 -15.019 1.00 97.31 94 ALA A O 1
ATOM 708 N N . ILE A 1 95 ? 7.358 -16.749 -13.905 1.00 97.75 95 ILE A N 1
ATOM 709 C CA . ILE A 1 95 ? 7.504 -17.392 -12.595 1.00 97.75 95 ILE A CA 1
ATOM 710 C C . ILE A 1 95 ? 6.162 -17.974 -12.135 1.00 97.75 95 ILE A C 1
ATOM 712 O O . ILE A 1 95 ? 6.123 -19.120 -11.695 1.00 97.75 95 ILE A O 1
ATOM 716 N N . TYR A 1 96 ? 5.060 -17.234 -12.272 1.00 97.75 96 TYR A N 1
ATOM 717 C CA . TYR A 1 96 ? 3.723 -17.688 -11.885 1.00 97.75 96 TYR A CA 1
ATOM 718 C C . TYR A 1 96 ? 3.316 -18.961 -12.636 1.00 97.75 96 TYR A C 1
ATOM 720 O O . TYR A 1 96 ? 2.950 -19.959 -12.011 1.00 97.75 96 TYR A O 1
ATOM 728 N N . ASP A 1 97 ? 3.462 -18.961 -13.964 1.00 97.56 97 ASP A N 1
ATOM 729 C CA . ASP A 1 97 ? 3.169 -20.117 -14.816 1.00 97.56 97 ASP A CA 1
ATOM 730 C C . ASP A 1 97 ? 4.066 -21.318 -14.447 1.00 97.56 97 ASP A C 1
ATOM 732 O O . ASP A 1 97 ? 3.614 -22.464 -14.427 1.00 97.56 97 ASP A O 1
ATOM 736 N N . GLY A 1 98 ? 5.337 -21.069 -14.111 1.00 98.12 98 GLY A N 1
ATOM 737 C CA . GLY A 1 98 ? 6.267 -22.084 -13.613 1.00 98.12 98 GLY A CA 1
ATOM 738 C C . GLY A 1 98 ? 5.857 -22.675 -12.264 1.00 98.12 98 GLY A C 1
ATOM 739 O O . GLY A 1 98 ? 5.834 -23.895 -12.110 1.00 98.12 98 GLY A O 1
ATOM 740 N N . MET A 1 99 ? 5.478 -21.835 -11.298 1.00 97.88 99 MET A N 1
ATOM 741 C CA . MET A 1 99 ? 5.034 -22.272 -9.970 1.00 97.88 99 MET A CA 1
ATOM 742 C C . MET A 1 99 ? 3.765 -23.121 -10.038 1.00 97.88 99 MET A C 1
ATOM 744 O O . MET A 1 99 ? 3.668 -24.106 -9.311 1.00 97.88 99 MET A O 1
ATOM 748 N N . LEU A 1 100 ? 2.826 -22.793 -10.929 1.00 97.44 100 LEU A N 1
ATOM 749 C CA . LEU A 1 100 ? 1.627 -23.610 -11.145 1.00 97.44 100 LEU A CA 1
ATOM 750 C C . LEU A 1 100 ? 1.955 -25.010 -11.680 1.00 97.44 100 LEU A C 1
ATOM 752 O O . LEU A 1 100 ? 1.287 -25.972 -11.305 1.00 97.44 100 LEU A O 1
ATOM 756 N N . ARG A 1 101 ? 2.989 -25.140 -12.525 1.00 98.00 101 ARG A N 1
ATOM 757 C CA . ARG A 1 101 ? 3.464 -26.445 -13.015 1.00 98.00 101 ARG A CA 1
ATOM 758 C C . ARG A 1 101 ? 4.203 -27.237 -11.936 1.00 98.00 101 ARG A C 1
ATOM 760 O O . ARG A 1 101 ? 4.011 -28.443 -11.845 1.00 98.00 101 ARG A O 1
ATOM 767 N N . MET A 1 102 ? 5.035 -26.575 -11.129 1.00 97.62 102 MET A N 1
ATOM 768 C CA . MET A 1 102 ? 5.811 -27.228 -10.064 1.00 97.62 102 MET A CA 1
ATOM 769 C C . MET A 1 102 ? 4.948 -27.648 -8.870 1.00 97.62 102 MET A C 1
ATOM 771 O O . MET A 1 102 ? 5.196 -28.692 -8.269 1.00 97.62 102 MET A O 1
ATOM 775 N N . TRP A 1 103 ? 3.932 -26.851 -8.524 1.00 97.06 103 TRP A N 1
ATOM 776 C CA . TRP A 1 103 ? 3.048 -27.102 -7.384 1.00 97.06 103 TRP A CA 1
ATOM 777 C C . TRP A 1 103 ? 1.564 -27.001 -7.765 1.00 97.06 103 TRP A C 1
ATOM 779 O O . TRP A 1 103 ? 0.881 -26.054 -7.353 1.00 97.06 103 TRP A O 1
ATOM 789 N N . PRO A 1 104 ? 1.031 -27.995 -8.502 1.00 96.00 104 PRO A N 1
ATOM 790 C CA . PRO A 1 104 ? -0.380 -28.031 -8.863 1.00 96.00 104 PRO A CA 1
ATOM 791 C C . PRO A 1 104 ? -1.294 -27.921 -7.634 1.00 96.00 104 PRO A C 1
ATOM 793 O O . PRO A 1 104 ? -1.032 -28.507 -6.583 1.00 96.00 104 PRO A O 1
ATOM 796 N N . GLY A 1 105 ? -2.371 -27.143 -7.756 1.00 95.44 105 GLY A N 1
ATOM 797 C CA . GLY A 1 105 ? -3.353 -26.937 -6.683 1.00 95.44 105 GLY A CA 1
ATOM 798 C C . GLY A 1 105 ? -2.944 -25.933 -5.597 1.00 95.44 105 GLY A C 1
ATOM 799 O O . GLY A 1 105 ? -3.761 -25.617 -4.731 1.00 95.44 105 GLY A O 1
ATOM 800 N N . LYS A 1 106 ? -1.723 -25.377 -5.635 1.00 96.50 106 LYS A N 1
ATOM 801 C CA . LYS A 1 106 ? -1.312 -24.278 -4.748 1.00 96.50 106 LYS A CA 1
ATOM 802 C C . LYS A 1 106 ? -1.387 -22.938 -5.472 1.00 96.50 106 LYS A C 1
ATOM 804 O O . LYS A 1 106 ? -0.885 -22.792 -6.580 1.00 96.50 106 LYS A O 1
ATOM 809 N N . ARG A 1 107 ? -1.983 -21.936 -4.817 1.00 97.00 107 ARG A N 1
ATOM 810 C CA . ARG A 1 107 ? -1.993 -20.548 -5.303 1.00 97.00 107 ARG A CA 1
ATOM 811 C C . ARG A 1 107 ? -0.605 -19.922 -5.082 1.00 97.00 107 ARG A C 1
ATOM 813 O O . ARG A 1 107 ? -0.199 -19.834 -3.922 1.00 97.00 107 ARG A O 1
ATOM 820 N N . PRO A 1 108 ? 0.107 -19.474 -6.133 1.00 97.44 108 PRO A N 1
ATOM 821 C CA . PRO A 1 108 ? 1.388 -18.791 -5.974 1.00 97.44 108 PRO A CA 1
ATOM 822 C C . PRO A 1 108 ? 1.234 -17.433 -5.282 1.00 97.44 108 PRO A C 1
ATOM 824 O O . PRO A 1 108 ? 0.208 -16.765 -5.419 1.00 97.44 108 PRO A O 1
ATOM 827 N N . PHE A 1 109 ? 2.284 -17.012 -4.582 1.00 97.56 109 PHE A N 1
ATOM 828 C CA . PHE A 1 109 ? 2.447 -15.648 -4.091 1.00 97.56 109 PHE A CA 1
ATOM 829 C C . PHE A 1 109 ? 3.777 -15.109 -4.612 1.00 97.56 109 PHE A C 1
ATOM 831 O O . PHE A 1 109 ? 4.817 -15.729 -4.394 1.00 97.56 109 PHE A O 1
ATOM 838 N N . LEU A 1 110 ? 3.725 -13.973 -5.302 1.00 97.94 110 LEU A N 1
ATOM 839 C CA . LEU A 1 110 ? 4.877 -13.316 -5.906 1.00 97.94 110 LEU A CA 1
ATOM 840 C C . LEU A 1 110 ? 4.890 -11.842 -5.529 1.00 97.94 110 LEU A C 1
ATOM 842 O O . LEU A 1 110 ? 3.837 -11.209 -5.430 1.00 97.94 110 LEU A O 1
ATOM 846 N N . LEU A 1 111 ? 6.094 -11.306 -5.372 1.00 97.88 111 LEU A N 1
ATOM 847 C CA . LEU A 1 111 ? 6.342 -9.894 -5.129 1.00 97.88 111 LEU A CA 1
ATOM 848 C C . LEU A 1 111 ? 7.335 -9.397 -6.186 1.00 97.88 111 LEU A C 1
ATOM 850 O O . LEU A 1 111 ? 8.461 -9.887 -6.248 1.00 97.88 111 LEU A O 1
ATOM 854 N N . GLY A 1 112 ? 6.904 -8.470 -7.042 1.00 95.50 112 GLY A N 1
ATOM 855 C CA . GLY A 1 112 ? 7.716 -7.901 -8.122 1.00 95.50 112 GLY A CA 1
ATOM 856 C C . GLY A 1 112 ? 8.157 -6.472 -7.813 1.00 95.50 112 GLY A C 1
ATOM 857 O O . GLY A 1 112 ? 7.387 -5.702 -7.242 1.00 95.50 112 GLY A O 1
ATOM 858 N N . ARG A 1 113 ? 9.392 -6.110 -8.190 1.00 97.69 113 ARG A N 1
ATOM 859 C CA . ARG A 1 113 ? 9.910 -4.737 -8.034 1.00 97.69 113 ARG A CA 1
ATOM 860 C C . ARG A 1 113 ? 9.521 -3.859 -9.216 1.00 97.69 113 ARG A C 1
ATOM 862 O O . ARG A 1 113 ? 8.756 -2.921 -9.058 1.00 97.69 113 ARG A O 1
ATOM 869 N N . SER A 1 114 ? 10.032 -4.182 -10.401 1.00 97.62 114 SER A N 1
ATOM 870 C CA . SER A 1 114 ? 9.599 -3.524 -11.633 1.00 97.62 114 SER A CA 1
ATOM 871 C C . SER A 1 114 ? 8.201 -4.019 -12.000 1.00 97.62 114 SER A C 1
ATOM 873 O O . SER A 1 114 ? 7.892 -5.199 -11.824 1.00 97.62 114 SER A O 1
ATOM 875 N N . THR A 1 115 ? 7.344 -3.111 -12.458 1.00 98.00 115 THR A N 1
ATOM 876 C CA . THR A 1 115 ? 5.951 -3.395 -12.810 1.00 98.00 115 THR A CA 1
ATOM 877 C C . THR A 1 115 ? 5.556 -2.596 -14.048 1.00 98.00 115 THR A C 1
ATOM 879 O O . THR A 1 115 ? 6.145 -1.561 -14.349 1.00 98.00 115 THR A O 1
ATOM 882 N N . PHE A 1 116 ? 4.542 -3.082 -14.758 1.00 98.12 116 PHE A N 1
ATOM 883 C CA . PHE A 1 116 ? 3.862 -2.364 -15.829 1.00 98.12 116 PHE A CA 1
ATOM 884 C C . PHE A 1 116 ? 2.352 -2.568 -15.682 1.00 98.12 116 PHE A C 1
ATOM 886 O O . PHE A 1 116 ? 1.903 -3.391 -14.874 1.00 98.12 116 PHE A O 1
ATOM 893 N N . ALA A 1 117 ? 1.552 -1.855 -16.475 1.00 97.19 117 ALA A N 1
ATOM 894 C CA . ALA A 1 117 ? 0.108 -2.056 -16.506 1.00 97.19 117 ALA A CA 1
ATOM 895 C C . ALA A 1 117 ? -0.228 -3.550 -16.705 1.00 97.19 117 ALA A C 1
ATOM 897 O O . ALA A 1 117 ? 0.245 -4.199 -17.637 1.00 97.19 117 ALA A O 1
ATOM 898 N N . GLY A 1 118 ? -1.013 -4.112 -15.782 1.00 96.69 118 GLY A N 1
ATOM 899 C CA . GLY A 1 118 ? -1.396 -5.527 -15.782 1.00 96.69 118 GLY A CA 1
ATOM 900 C C . GLY A 1 118 ? -0.500 -6.470 -14.967 1.00 96.69 118 GLY A C 1
ATOM 901 O O . GLY A 1 118 ? -0.895 -7.616 -14.761 1.00 96.69 118 GLY A O 1
ATOM 902 N N . SER A 1 119 ? 0.647 -6.026 -14.430 1.00 98.12 119 SER A N 1
ATOM 903 C CA . SER A 1 119 ? 1.510 -6.875 -13.577 1.00 98.12 119 SER A CA 1
ATOM 904 C C . SER A 1 119 ? 0.791 -7.412 -12.329 1.00 98.12 119 SER A C 1
ATOM 906 O O . SER A 1 119 ? 1.071 -8.530 -11.888 1.00 98.12 119 SER A O 1
ATOM 908 N N . GLY A 1 120 ? -0.188 -6.661 -11.807 1.00 97.38 120 GLY A N 1
ATOM 909 C CA . GLY A 1 120 ? -1.034 -7.052 -10.670 1.00 97.38 120 GLY A CA 1
ATOM 910 C C . GLY A 1 120 ? -1.810 -8.354 -10.851 1.00 97.38 120 GLY A C 1
ATOM 911 O O . GLY A 1 120 ? -2.257 -8.945 -9.871 1.00 97.38 120 GLY A O 1
ATOM 912 N N . LYS A 1 121 ? -1.926 -8.848 -12.090 1.00 96.94 121 LYS A N 1
ATOM 913 C CA . LYS A 1 121 ? -2.544 -10.140 -12.396 1.00 96.94 121 LYS A CA 1
ATOM 914 C C . LYS A 1 121 ? -1.779 -11.329 -11.805 1.00 96.94 121 LYS A C 1
ATOM 916 O O . LYS A 1 121 ? -2.403 -12.346 -11.509 1.00 96.94 121 LYS A O 1
ATOM 921 N N . TRP A 1 122 ? -0.459 -11.217 -11.637 1.00 97.44 122 TRP A N 1
ATOM 922 C CA . TRP A 1 122 ? 0.387 -12.334 -11.191 1.00 97.44 122 TRP A CA 1
ATOM 923 C C . TRP A 1 122 ? 1.186 -12.049 -9.921 1.00 97.44 122 TRP A C 1
ATOM 925 O O . TRP A 1 122 ? 1.558 -12.995 -9.227 1.00 97.44 122 TRP A O 1
ATOM 935 N N . ALA A 1 123 ? 1.461 -10.782 -9.605 1.00 97.75 123 ALA A N 1
ATOM 936 C CA . ALA A 1 123 ? 2.302 -10.415 -8.471 1.00 97.75 123 ALA A CA 1
ATOM 937 C C . ALA A 1 123 ? 1.760 -9.209 -7.699 1.00 97.75 123 ALA A C 1
ATOM 939 O O . ALA A 1 123 ? 1.139 -8.310 -8.263 1.00 97.75 123 ALA A O 1
ATOM 940 N N . GLY A 1 124 ? 2.047 -9.185 -6.398 1.00 98.12 124 GLY A N 1
ATOM 941 C CA . GLY A 1 124 ? 2.016 -7.959 -5.610 1.00 98.12 124 GLY A CA 1
ATOM 942 C C . GLY A 1 124 ? 3.258 -7.103 -5.861 1.00 98.12 124 GLY A C 1
ATOM 943 O O . GLY A 1 124 ? 4.187 -7.505 -6.568 1.00 98.12 124 GLY A O 1
ATOM 944 N N . HIS A 1 125 ? 3.293 -5.937 -5.230 1.00 98.50 125 HIS A N 1
ATOM 945 C CA . HIS A 1 125 ? 4.411 -4.998 -5.289 1.00 98.50 125 HIS A CA 1
ATOM 946 C C . HIS A 1 125 ? 4.709 -4.436 -3.893 1.00 98.50 125 HIS A C 1
ATOM 948 O O . HIS A 1 125 ? 3.880 -4.533 -2.990 1.00 98.50 125 HIS A O 1
ATOM 954 N N . TRP A 1 126 ? 5.894 -3.865 -3.692 1.00 98.25 126 TRP A N 1
ATOM 955 C CA . TRP A 1 126 ? 6.228 -3.161 -2.455 1.00 98.25 126 TRP A CA 1
ATOM 956 C C . TRP A 1 126 ? 6.845 -1.805 -2.761 1.00 98.25 126 TRP A C 1
ATOM 958 O O . TRP A 1 126 ? 7.384 -1.614 -3.844 1.00 98.25 126 TRP A O 1
ATOM 968 N N . GLY A 1 127 ? 6.813 -0.889 -1.794 1.00 95.31 127 GLY A N 1
ATOM 969 C CA . GLY A 1 127 ? 7.204 0.514 -1.974 1.00 95.31 127 GLY A CA 1
ATOM 970 C C . GLY A 1 127 ? 8.660 0.797 -2.375 1.00 95.31 127 GLY A C 1
ATOM 971 O O . GLY A 1 127 ? 9.011 1.967 -2.513 1.00 95.31 127 GLY A O 1
ATOM 972 N N . GLY A 1 128 ? 9.483 -0.232 -2.588 1.00 96.56 128 GLY A N 1
ATOM 973 C CA . GLY A 1 128 ? 10.892 -0.110 -2.945 1.00 96.56 128 GLY A CA 1
ATOM 974 C C . GLY A 1 128 ? 11.778 0.256 -1.758 1.00 96.56 128 GLY A C 1
ATOM 975 O O . GLY A 1 128 ? 11.391 0.099 -0.600 1.00 96.56 128 GLY A O 1
ATOM 976 N N . ASP A 1 129 ? 12.973 0.745 -2.079 1.00 96.94 129 ASP A N 1
ATOM 977 C CA . ASP A 1 129 ? 14.046 1.033 -1.127 1.00 96.94 129 ASP A CA 1
ATOM 978 C C . ASP A 1 129 ? 13.803 2.396 -0.449 1.00 96.94 129 ASP A C 1
ATOM 980 O O . ASP A 1 129 ? 14.445 3.401 -0.753 1.00 96.94 129 ASP A O 1
ATOM 984 N N . ASN A 1 130 ? 12.813 2.448 0.442 1.00 96.12 130 ASN A N 1
ATOM 985 C CA . ASN A 1 130 ? 12.451 3.649 1.193 1.00 96.12 130 ASN A CA 1
ATOM 986 C C . ASN A 1 130 ? 13.412 3.925 2.370 1.00 96.12 130 ASN A C 1
ATOM 988 O O . ASN A 1 130 ? 14.109 3.046 2.869 1.00 96.12 130 ASN A O 1
ATOM 992 N N . GLU A 1 131 ? 13.437 5.165 2.853 1.00 95.31 131 GLU A N 1
ATOM 993 C CA . GLU A 1 131 ? 14.328 5.570 3.951 1.00 95.31 131 GLU A CA 1
ATOM 994 C C . GLU A 1 131 ? 13.594 5.631 5.299 1.00 95.31 131 GLU A C 1
ATOM 996 O O . GLU A 1 131 ? 12.393 5.914 5.344 1.00 95.31 131 GLU A O 1
ATOM 1001 N N . PHE A 1 132 ? 14.322 5.464 6.407 1.00 93.50 132 PHE A N 1
ATOM 1002 C CA . PHE A 1 132 ? 13.852 5.692 7.776 1.00 93.50 132 PHE A CA 1
ATOM 1003 C C . PHE A 1 132 ? 13.554 7.184 8.009 1.00 93.50 132 PHE A C 1
ATOM 1005 O O . PHE A 1 132 ? 14.376 7.927 8.545 1.00 93.50 132 PHE A O 1
ATOM 1012 N N . ARG A 1 133 ? 12.392 7.663 7.554 1.00 94.62 133 ARG A N 1
ATOM 1013 C CA . ARG A 1 133 ? 11.931 9.050 7.729 1.00 94.62 133 ARG A CA 1
ATOM 1014 C C . ARG A 1 133 ? 10.410 9.098 7.834 1.00 94.62 133 ARG A C 1
ATOM 1016 O O . ARG A 1 133 ? 9.720 8.359 7.136 1.00 94.62 133 ARG A O 1
ATOM 1023 N N . PHE A 1 134 ? 9.880 10.030 8.629 1.00 94.62 134 PHE A N 1
ATOM 1024 C CA . PHE A 1 134 ? 8.433 10.290 8.682 1.00 94.62 134 PHE A CA 1
ATOM 1025 C C . PHE A 1 134 ? 7.860 10.619 7.297 1.00 94.62 134 PHE A C 1
ATOM 1027 O O . PHE A 1 134 ? 6.777 10.154 6.961 1.00 94.62 134 PHE A O 1
ATOM 1034 N N . ALA A 1 135 ? 8.622 11.323 6.452 1.00 95.06 135 ALA A N 1
ATOM 1035 C CA . ALA A 1 135 ? 8.242 11.587 5.065 1.00 95.06 135 ALA A CA 1
ATOM 1036 C C . ALA A 1 135 ? 8.021 10.296 4.251 1.00 95.06 135 ALA A C 1
ATOM 1038 O O . ALA A 1 135 ? 7.056 10.204 3.500 1.00 95.06 135 ALA A O 1
ATOM 1039 N N . SER A 1 136 ? 8.856 9.269 4.432 1.00 96.19 136 SER A N 1
ATOM 1040 C CA . SER A 1 136 ? 8.673 7.969 3.773 1.00 96.19 136 SER A CA 1
ATOM 1041 C C . SER A 1 136 ? 7.420 7.245 4.273 1.00 96.19 136 SER A C 1
ATOM 1043 O O . SER A 1 136 ? 6.698 6.640 3.484 1.00 96.19 136 SER A O 1
ATOM 1045 N N . MET A 1 137 ? 7.140 7.323 5.579 1.00 95.88 137 MET A N 1
ATOM 1046 C CA . MET A 1 137 ? 5.920 6.769 6.176 1.00 95.88 137 MET A CA 1
ATOM 1047 C C . MET A 1 137 ? 4.666 7.478 5.647 1.00 95.88 137 MET A C 1
ATOM 1049 O O . MET A 1 137 ? 3.692 6.817 5.293 1.00 95.88 137 MET A O 1
ATOM 1053 N N . TYR A 1 138 ? 4.713 8.809 5.544 1.00 95.19 138 TYR A N 1
ATOM 1054 C CA . TYR A 1 138 ? 3.667 9.630 4.937 1.00 95.19 138 TYR A CA 1
ATOM 1055 C C . TYR A 1 138 ? 3.415 9.207 3.487 1.00 95.19 138 TYR A C 1
ATOM 1057 O O . TYR A 1 138 ? 2.288 8.873 3.131 1.00 95.19 138 TYR A O 1
ATOM 1065 N N . LEU A 1 139 ? 4.471 9.153 2.665 1.00 96.69 139 LEU A N 1
ATOM 1066 C CA . LEU A 1 139 ? 4.378 8.865 1.230 1.00 96.69 139 LEU A CA 1
ATOM 1067 C C . LEU A 1 139 ? 3.941 7.426 0.924 1.00 96.69 139 LEU A C 1
ATOM 1069 O O . LEU A 1 139 ? 3.447 7.161 -0.173 1.00 96.69 139 LEU A O 1
ATOM 1073 N N . ALA A 1 140 ? 4.046 6.504 1.884 1.00 97.31 140 ALA A N 1
ATOM 1074 C CA . ALA A 1 140 ? 3.570 5.137 1.709 1.00 97.31 140 ALA A CA 1
ATOM 1075 C C . ALA A 1 140 ? 2.059 5.066 1.419 1.00 97.31 140 ALA A C 1
ATOM 1077 O O . ALA A 1 140 ? 1.626 4.200 0.658 1.00 97.31 140 ALA A O 1
ATOM 1078 N N . ILE A 1 141 ? 1.253 5.972 1.991 1.00 97.62 141 ILE A N 1
ATOM 1079 C CA . ILE A 1 141 ? -0.202 6.012 1.776 1.00 97.62 141 ILE A CA 1
ATOM 1080 C C . ILE A 1 141 ? -0.544 6.387 0.323 1.00 97.62 141 ILE A C 1
ATOM 1082 O O . ILE A 1 141 ? -1.170 5.564 -0.351 1.00 97.62 141 ILE A O 1
ATOM 1086 N N . PRO A 1 142 ? -0.130 7.553 -0.219 1.00 97.00 142 PRO A N 1
ATOM 1087 C CA . PRO A 1 142 ? -0.405 7.898 -1.611 1.00 97.00 142 PRO A CA 1
ATOM 1088 C C . PRO A 1 142 ? 0.241 6.919 -2.599 1.00 97.00 142 PRO A C 1
ATOM 1090 O O . PRO A 1 142 ? -0.346 6.640 -3.648 1.00 97.00 142 PRO A O 1
ATOM 1093 N N . GLN A 1 143 ? 1.390 6.321 -2.262 1.00 97.69 143 GLN A N 1
ATOM 1094 C CA . GLN A 1 143 ? 1.979 5.255 -3.073 1.00 97.69 143 GLN A CA 1
ATOM 1095 C C . GLN A 1 143 ? 1.040 4.037 -3.154 1.00 97.69 143 GLN A C 1
ATOM 1097 O O . GLN A 1 143 ? 0.735 3.570 -4.250 1.00 97.69 143 GLN A O 1
ATOM 1102 N N . ALA A 1 144 ? 0.494 3.565 -2.029 1.00 98.00 144 ALA A N 1
ATOM 1103 C CA . ALA A 1 144 ? -0.453 2.447 -2.015 1.00 98.00 144 ALA A CA 1
ATOM 1104 C C . ALA A 1 144 ? -1.773 2.742 -2.727 1.00 98.00 144 ALA A C 1
ATOM 1106 O O . ALA A 1 144 ? -2.324 1.870 -3.406 1.00 98.00 144 ALA A O 1
ATOM 1107 N N . LEU A 1 145 ? -2.281 3.968 -2.598 1.00 97.19 145 LEU A N 1
ATOM 1108 C CA . LEU A 1 145 ? -3.462 4.409 -3.338 1.00 97.19 145 LEU A CA 1
ATOM 1109 C C . LEU A 1 145 ? -3.188 4.418 -4.847 1.00 97.19 145 LEU A C 1
ATOM 1111 O O . LEU A 1 145 ? -4.011 3.928 -5.617 1.00 97.19 145 LEU A O 1
ATOM 1115 N N . SER A 1 146 ? -2.001 4.857 -5.272 1.00 97.62 146 SER A N 1
ATOM 1116 C CA . SER A 1 146 ? -1.595 4.796 -6.682 1.00 97.62 146 SER A CA 1
ATOM 1117 C C . SER A 1 146 ? -1.569 3.352 -7.195 1.00 97.62 146 SER A C 1
ATOM 1119 O O . SER A 1 146 ? -2.191 3.049 -8.208 1.00 97.62 146 SER A O 1
ATOM 1121 N N . PHE A 1 147 ? -0.964 2.416 -6.454 1.00 98.12 147 PHE A N 1
ATOM 1122 C CA . PHE A 1 147 ? -0.958 0.997 -6.842 1.00 98.12 147 PHE A CA 1
ATOM 1123 C C . PHE A 1 147 ? -2.341 0.338 -6.806 1.00 98.12 147 PHE A C 1
ATOM 1125 O O . PHE A 1 147 ? -2.604 -0.578 -7.587 1.00 98.12 147 PHE A O 1
ATOM 1132 N N . SER A 1 148 ? -3.253 0.838 -5.971 1.00 96.94 148 SER A N 1
ATOM 1133 C CA . SER A 1 148 ? -4.655 0.416 -6.004 1.00 96.94 148 SER A CA 1
ATOM 1134 C C . SER A 1 148 ? -5.323 0.815 -7.326 1.00 96.94 148 SER A C 1
ATOM 1136 O O . SER A 1 148 ? -6.026 -0.006 -7.909 1.00 96.94 148 SER A O 1
ATOM 1138 N N . LEU A 1 149 ? -5.039 2.015 -7.851 1.00 96.50 149 LEU A N 1
ATOM 1139 C CA . LEU A 1 149 ? -5.489 2.445 -9.186 1.00 96.50 149 LEU A CA 1
ATOM 1140 C C . LEU A 1 149 ? -4.800 1.674 -10.317 1.00 96.50 149 LEU A C 1
ATOM 1142 O O . LEU A 1 149 ? -5.423 1.384 -11.334 1.00 96.50 149 LEU A O 1
ATOM 1146 N N . PHE A 1 150 ? -3.533 1.295 -10.139 1.00 97.62 150 PHE A N 1
ATOM 1147 C CA . PHE A 1 150 ? -2.777 0.515 -11.127 1.00 97.62 150 PHE A CA 1
ATOM 1148 C C . PHE A 1 150 ? -3.193 -0.967 -11.192 1.00 97.62 150 PHE A C 1
ATOM 1150 O O . PHE A 1 150 ? -2.581 -1.750 -11.921 1.00 97.62 150 PHE A O 1
ATOM 1157 N N . GLY A 1 151 ? -4.221 -1.377 -10.438 1.00 97.44 151 GLY A N 1
ATOM 1158 C CA . GLY A 1 151 ? -4.710 -2.756 -10.414 1.00 97.44 151 GLY A CA 1
ATOM 1159 C C . GLY A 1 151 ? -3.786 -3.716 -9.662 1.00 97.44 151 GLY A C 1
ATOM 1160 O O . GLY A 1 151 ? -3.754 -4.907 -9.966 1.00 97.44 151 GLY A O 1
ATOM 1161 N N . MET A 1 152 ? -3.020 -3.216 -8.688 1.00 98.00 152 MET A N 1
ATOM 1162 C CA . MET A 1 152 ? -2.092 -3.990 -7.857 1.00 98.00 152 MET A CA 1
ATOM 1163 C C . MET A 1 152 ? -2.472 -3.878 -6.370 1.00 98.00 152 MET A C 1
ATOM 1165 O O . MET A 1 152 ? -1.775 -3.228 -5.591 1.00 98.00 152 MET A O 1
ATOM 1169 N N . PRO A 1 153 ? -3.573 -4.520 -5.936 1.00 97.38 153 PRO A N 1
ATOM 1170 C CA . PRO A 1 153 ? -4.114 -4.338 -4.588 1.00 97.38 153 PRO A CA 1
ATOM 1171 C C . PRO A 1 153 ? -3.239 -4.940 -3.478 1.00 97.38 153 PRO A C 1
ATOM 1173 O O . PRO A 1 153 ? -3.427 -4.613 -2.310 1.00 97.38 153 PRO A O 1
ATOM 1176 N N . MET A 1 154 ? -2.302 -5.835 -3.809 1.00 98.44 154 MET A N 1
ATOM 1177 C CA . MET A 1 154 ? -1.348 -6.412 -2.859 1.00 98.44 154 MET A CA 1
ATOM 1178 C C . MET A 1 154 ? -0.086 -5.546 -2.806 1.00 98.44 154 MET A C 1
ATOM 1180 O O . MET A 1 154 ? 0.917 -5.863 -3.448 1.00 98.44 154 MET A O 1
ATOM 1184 N N . PHE A 1 155 ? -0.170 -4.438 -2.068 1.00 98.62 155 PHE A N 1
ATOM 1185 C CA . PHE A 1 155 ? 0.896 -3.448 -1.935 1.00 98.62 155 PHE A CA 1
ATOM 1186 C C . PHE A 1 155 ? 1.205 -3.102 -0.471 1.00 98.62 155 PHE A C 1
ATOM 1188 O O . PHE A 1 155 ? 0.314 -3.118 0.382 1.00 98.62 155 PHE A O 1
ATOM 1195 N N . GLY A 1 156 ? 2.465 -2.765 -0.187 1.00 98.38 156 GLY A N 1
ATOM 1196 C CA . GLY A 1 156 ? 2.877 -2.118 1.059 1.00 98.38 156 GLY A CA 1
ATOM 1197 C C . GLY A 1 156 ? 4.341 -1.679 1.065 1.00 98.38 156 GLY A C 1
ATOM 1198 O O . GLY A 1 156 ? 5.130 -2.180 0.265 1.00 98.38 156 GLY A O 1
ATOM 1199 N N . PRO A 1 157 ? 4.724 -0.722 1.923 1.00 97.50 157 PRO A N 1
ATOM 1200 C CA . PRO A 1 157 ? 6.104 -0.260 2.032 1.00 97.50 157 PRO A CA 1
ATOM 1201 C C . PRO A 1 157 ? 6.966 -1.267 2.802 1.00 97.50 157 PRO A C 1
ATOM 1203 O O . PRO A 1 157 ? 6.449 -2.144 3.503 1.00 97.50 157 PRO A O 1
ATOM 1206 N N . ASP A 1 158 ? 8.282 -1.067 2.769 1.00 97.69 158 ASP A N 1
ATOM 1207 C CA . ASP A 1 158 ? 9.140 -1.636 3.802 1.00 97.69 158 ASP A CA 1
ATOM 1208 C C . ASP A 1 158 ? 8.913 -0.880 5.110 1.00 97.69 158 ASP A C 1
ATOM 1210 O O . ASP A 1 158 ? 9.176 0.319 5.236 1.00 97.69 158 ASP A O 1
ATOM 1214 N N . THR A 1 159 ? 8.300 -1.581 6.064 1.00 96.69 159 THR A N 1
ATOM 1215 C CA . THR A 1 159 ? 7.899 -1.007 7.350 1.00 96.69 159 THR A CA 1
ATOM 1216 C C . THR A 1 159 ? 9.127 -0.646 8.154 1.00 96.69 159 THR A C 1
ATOM 1218 O O . THR A 1 159 ? 10.061 -1.441 8.223 1.00 96.69 159 THR A O 1
ATOM 1221 N N . CYS A 1 160 ? 9.068 0.521 8.792 1.00 95.25 160 CYS A N 1
ATOM 1222 C CA . CYS A 1 160 ? 10.197 1.192 9.424 1.00 95.25 160 CYS A CA 1
ATOM 1223 C C . CYS A 1 160 ? 11.236 1.732 8.428 1.00 95.25 160 CYS A C 1
ATOM 1225 O O . CYS A 1 160 ? 12.106 2.460 8.857 1.00 95.25 160 CYS A O 1
ATOM 1227 N N . GLY A 1 161 ? 11.120 1.511 7.118 1.00 95.06 161 GLY A N 1
ATOM 1228 C CA . GLY A 1 161 ? 12.102 1.979 6.140 1.00 95.06 161 GLY A CA 1
ATOM 1229 C C . GLY A 1 161 ? 13.200 0.948 5.878 1.00 95.06 161 GLY A C 1
ATOM 1230 O O . GLY A 1 161 ? 13.659 0.259 6.786 1.00 95.06 161 GLY A O 1
ATOM 1231 N N . PHE A 1 162 ? 13.612 0.837 4.619 1.00 96.50 162 PHE A N 1
ATOM 1232 C CA . PHE A 1 162 ? 14.649 -0.080 4.161 1.00 96.50 162 PHE A CA 1
ATOM 1233 C C . PHE A 1 162 ? 16.061 0.394 4.528 1.00 96.50 162 PHE A C 1
ATOM 1235 O O . PHE A 1 162 ? 16.902 -0.427 4.887 1.00 96.50 162 PHE A O 1
ATOM 1242 N N . SER A 1 163 ? 16.337 1.698 4.437 1.00 94.62 163 SER A N 1
ATOM 1243 C CA . SER A 1 163 ? 17.657 2.276 4.716 1.00 94.62 163 SER A CA 1
ATOM 1244 C C . SER A 1 163 ? 17.623 3.324 5.830 1.00 94.62 163 SER A C 1
ATOM 1246 O O . SER A 1 163 ? 16.587 3.912 6.134 1.00 94.62 163 SER A O 1
ATOM 1248 N N . GLY A 1 164 ? 18.781 3.588 6.438 1.00 90.62 164 GLY A N 1
ATOM 1249 C CA . GLY A 1 164 ? 18.896 4.500 7.576 1.00 90.62 164 GLY A CA 1
ATOM 1250 C C . GLY A 1 164 ? 18.711 3.792 8.917 1.00 90.62 164 GLY A C 1
ATOM 1251 O O . GLY A 1 164 ? 18.495 2.583 8.979 1.00 90.62 164 GLY A O 1
ATOM 1252 N N . ASN A 1 165 ? 18.868 4.549 10.003 1.00 86.19 165 ASN A N 1
ATOM 1253 C CA . ASN A 1 165 ? 18.828 4.018 11.360 1.00 86.19 165 ASN A CA 1
ATOM 1254 C C . ASN A 1 165 ? 17.827 4.775 12.214 1.00 86.19 165 ASN A C 1
ATOM 1256 O O . ASN A 1 165 ? 17.582 5.966 12.042 1.00 86.19 165 ASN A O 1
ATOM 1260 N N . ALA A 1 166 ? 17.267 4.019 13.140 1.00 69.00 166 ALA A N 1
ATOM 1261 C CA . ALA A 1 166 ? 15.919 4.243 13.576 1.00 69.00 166 ALA A CA 1
ATOM 1262 C C . ALA A 1 166 ? 15.802 4.731 15.022 1.00 69.00 166 ALA A C 1
ATOM 1264 O O . ALA A 1 166 ? 16.496 4.225 15.909 1.00 69.00 166 ALA A O 1
ATOM 1265 N N . ASP A 1 167 ? 14.853 5.635 15.266 1.00 86.31 167 ASP A N 1
ATOM 1266 C CA . ASP A 1 167 ? 14.363 5.986 16.599 1.00 86.31 167 ASP A CA 1
ATOM 1267 C C . ASP A 1 167 ? 13.167 5.106 17.018 1.00 86.31 167 ASP A C 1
ATOM 1269 O O . ASP A 1 167 ? 12.642 4.286 16.259 1.00 86.31 167 ASP A O 1
ATOM 1273 N N . LEU A 1 168 ? 12.778 5.196 18.288 1.00 92.62 168 LEU A N 1
ATOM 1274 C CA . LEU A 1 168 ? 11.699 4.383 18.852 1.00 92.62 168 LEU A CA 1
ATOM 1275 C C . LEU A 1 168 ? 10.313 4.835 18.372 1.00 92.62 168 LEU A C 1
ATOM 1277 O O . LEU A 1 168 ? 9.414 4.002 18.226 1.00 92.62 168 LEU A O 1
ATOM 1281 N N . GLU A 1 169 ? 10.132 6.135 18.151 1.00 95.50 169 GLU A N 1
ATOM 1282 C CA . GLU A 1 169 ? 8.835 6.718 17.835 1.00 95.50 169 GLU A CA 1
ATOM 1283 C C . GLU A 1 169 ? 8.385 6.313 16.436 1.00 95.50 169 GLU A C 1
ATOM 1285 O O . GLU A 1 169 ? 7.322 5.703 16.289 1.00 95.50 169 GLU A O 1
ATOM 1290 N N . LEU A 1 170 ? 9.211 6.578 15.423 1.00 95.06 170 LEU A N 1
ATOM 1291 C CA . LEU A 1 170 ? 8.875 6.277 14.041 1.00 95.06 170 LEU A CA 1
ATOM 1292 C C . LEU A 1 170 ? 8.710 4.768 13.839 1.00 95.06 170 LEU A C 1
ATOM 1294 O O . LEU A 1 170 ? 7.751 4.362 13.192 1.00 95.06 170 LEU A O 1
ATOM 1298 N N . ARG A 1 171 ? 9.528 3.910 14.473 1.00 95.06 171 ARG A N 1
ATOM 1299 C CA . ARG A 1 171 ? 9.286 2.452 14.434 1.00 95.06 171 ARG A CA 1
ATOM 1300 C C . ARG A 1 171 ? 7.905 2.089 14.974 1.00 95.06 171 ARG A C 1
ATOM 1302 O O . ARG A 1 171 ? 7.181 1.320 14.351 1.00 95.06 171 ARG A O 1
ATOM 1309 N N . SER A 1 172 ? 7.533 2.631 16.133 1.00 96.38 172 SER A N 1
ATOM 1310 C CA . SER A 1 172 ? 6.238 2.350 16.758 1.00 96.38 172 SER A CA 1
ATOM 1311 C C . SER A 1 172 ? 5.075 2.798 15.866 1.00 96.38 172 SER A C 1
ATOM 1313 O O . SER A 1 172 ? 4.178 2.000 15.587 1.00 96.38 172 SER A O 1
ATOM 1315 N N . ARG A 1 173 ? 5.125 4.028 15.337 1.00 97.19 173 ARG A N 1
ATOM 1316 C CA . ARG A 1 173 ? 4.101 4.576 14.429 1.00 97.19 173 ARG A CA 1
ATOM 1317 C C . ARG A 1 173 ? 4.013 3.806 13.114 1.00 97.19 173 ARG A C 1
ATOM 1319 O O . ARG A 1 173 ? 2.916 3.498 12.652 1.00 97.19 173 ARG A O 1
ATOM 1326 N N . TRP A 1 174 ? 5.151 3.435 12.536 1.00 97.00 174 TRP A N 1
ATOM 1327 C CA . TRP A 1 174 ? 5.181 2.753 11.248 1.00 97.00 174 TRP A CA 1
ATOM 1328 C C . TRP A 1 174 ? 4.697 1.307 11.358 1.00 97.00 174 TRP A C 1
ATOM 1330 O O . TRP A 1 174 ? 3.908 0.868 10.526 1.00 97.00 174 TRP A O 1
ATOM 1340 N N . MET A 1 175 ? 5.072 0.579 12.415 1.00 97.62 175 MET A N 1
ATOM 1341 C CA . MET A 1 175 ? 4.539 -0.767 12.669 1.00 97.62 175 MET A CA 1
ATOM 1342 C C . MET A 1 175 ? 3.015 -0.753 12.840 1.00 97.62 175 MET A C 1
ATOM 1344 O O . MET A 1 175 ? 2.328 -1.653 12.356 1.00 97.62 175 MET A O 1
ATOM 1348 N N . GLN A 1 176 ? 2.471 0.281 13.485 1.00 97.56 176 GLN A N 1
ATOM 1349 C CA . GLN A 1 176 ? 1.026 0.461 13.614 1.00 97.56 176 GLN A CA 1
ATOM 1350 C C . GLN A 1 176 ? 0.349 0.730 12.276 1.00 97.56 176 GLN A C 1
ATOM 1352 O O . GLN A 1 176 ? -0.645 0.083 11.961 1.00 97.56 176 GLN A O 1
ATOM 1357 N N . LEU A 1 177 ? 0.887 1.667 11.494 1.00 97.75 177 LEU A N 1
ATOM 1358 C CA . LEU A 1 177 ? 0.362 2.030 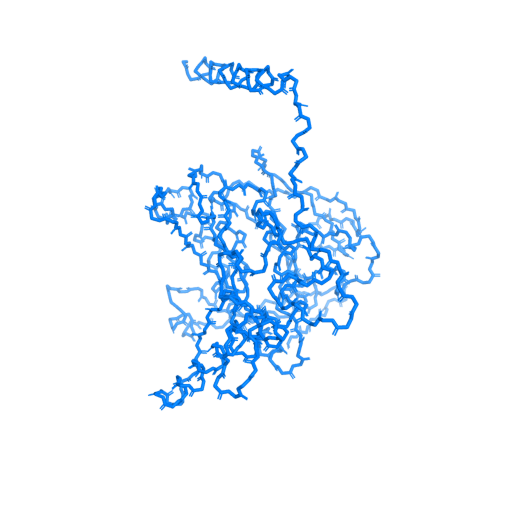10.184 1.00 97.75 177 LEU A CA 1
ATOM 1359 C C . LEU A 1 177 ? 0.406 0.841 9.214 1.00 97.75 177 LEU A C 1
ATOM 1361 O O . LEU A 1 177 ? -0.616 0.458 8.643 1.00 97.75 177 LEU A O 1
ATOM 1365 N N . SER A 1 178 ? 1.575 0.222 9.054 1.00 97.56 178 SER A N 1
ATOM 1366 C CA . SER A 1 178 ? 1.792 -0.863 8.095 1.00 97.56 178 SER A CA 1
ATOM 1367 C C . SER A 1 178 ? 0.996 -2.127 8.410 1.00 97.56 178 SER A C 1
ATOM 1369 O O . SER A 1 178 ? 0.696 -2.893 7.495 1.00 97.56 178 SER A O 1
ATOM 1371 N N . ALA A 1 179 ? 0.574 -2.333 9.664 1.00 98.38 179 ALA A N 1
ATOM 1372 C CA . ALA A 1 179 ? -0.337 -3.423 10.013 1.00 98.38 179 ALA A CA 1
ATOM 1373 C C . ALA A 1 179 ? -1.676 -3.346 9.257 1.00 98.38 179 ALA A C 1
ATOM 1375 O O . ALA A 1 179 ? -2.366 -4.359 9.136 1.00 98.38 179 ALA A O 1
ATOM 1376 N N . PHE A 1 180 ? -2.028 -2.187 8.699 1.00 98.56 180 PHE A N 1
ATOM 1377 C CA . PHE A 1 180 ? -3.224 -1.994 7.887 1.00 98.56 180 PHE A CA 1
ATOM 1378 C C . PHE A 1 180 ? -2.948 -1.981 6.380 1.00 98.56 180 PHE A C 1
ATOM 1380 O O . PHE A 1 180 ? -3.895 -1.924 5.612 1.00 98.56 180 PHE A O 1
ATOM 1387 N N . PHE A 1 181 ? -1.704 -2.111 5.913 1.00 98.62 181 PHE A N 1
ATOM 1388 C CA . PHE A 1 181 ? -1.436 -2.235 4.476 1.00 98.62 181 PHE A CA 1
ATOM 1389 C C . PHE A 1 181 ? -1.766 -3.646 3.966 1.00 98.62 181 PHE A C 1
ATOM 1391 O O . PHE A 1 181 ? -1.580 -4.623 4.700 1.00 98.62 181 PHE A O 1
ATOM 1398 N N . PRO A 1 182 ? -2.229 -3.808 2.713 1.00 98.38 182 PRO A N 1
ATOM 1399 C CA . PRO A 1 182 ? -2.492 -5.125 2.130 1.00 98.38 182 PRO A CA 1
ATOM 1400 C C . PRO A 1 182 ? -1.293 -6.084 2.248 1.00 98.38 182 PRO A C 1
ATOM 1402 O O . PRO A 1 182 ? -1.438 -7.200 2.756 1.00 98.38 182 PRO A O 1
ATOM 1405 N N . PHE A 1 183 ? -0.092 -5.616 1.898 1.00 98.69 183 PHE A N 1
ATOM 1406 C CA . PHE A 1 183 ? 1.172 -6.306 2.147 1.00 98.69 183 PHE A CA 1
ATOM 1407 C C . PHE A 1 183 ? 1.881 -5.684 3.356 1.00 98.69 183 PHE A C 1
ATOM 1409 O O . PHE A 1 183 ? 2.179 -4.496 3.366 1.00 98.69 183 PHE A O 1
ATOM 1416 N N . TYR A 1 184 ? 2.155 -6.491 4.381 1.00 98.44 184 TYR A N 1
ATOM 1417 C CA . TYR A 1 184 ? 2.788 -6.027 5.614 1.00 98.44 184 TYR A CA 1
ATOM 1418 C C . TYR A 1 184 ? 4.101 -6.773 5.855 1.00 98.44 184 TYR A C 1
ATOM 1420 O O . TYR A 1 184 ? 4.095 -7.958 6.193 1.00 98.44 184 TYR A O 1
ATOM 1428 N N . ARG A 1 185 ? 5.222 -6.067 5.672 1.00 98.12 185 ARG A N 1
ATOM 1429 C CA . ARG A 1 185 ? 6.585 -6.580 5.844 1.00 98.12 185 ARG A CA 1
ATOM 1430 C C . ARG A 1 185 ? 7.453 -5.558 6.577 1.00 98.12 185 ARG A C 1
ATOM 1432 O O . ARG A 1 185 ? 7.438 -4.380 6.231 1.00 98.12 185 ARG A O 1
ATOM 1439 N N . ASN A 1 186 ? 8.232 -6.023 7.549 1.00 97.31 186 ASN A N 1
ATOM 1440 C CA . ASN A 1 186 ? 9.385 -5.305 8.093 1.00 97.31 186 ASN A CA 1
ATOM 1441 C C . ASN A 1 186 ? 10.634 -5.851 7.378 1.00 97.31 186 ASN A C 1
ATOM 1443 O O . ASN A 1 186 ? 10.847 -7.064 7.360 1.00 97.31 186 ASN A O 1
ATOM 1447 N N . HIS A 1 187 ? 11.376 -4.979 6.699 1.00 96.62 187 HIS A N 1
ATOM 1448 C CA . HIS A 1 187 ? 12.543 -5.336 5.892 1.00 96.62 187 HIS A CA 1
ATOM 1449 C C . HIS A 1 187 ? 13.576 -4.220 5.975 1.00 96.62 187 HIS A C 1
ATOM 1451 O O . HIS A 1 187 ? 13.206 -3.060 6.100 1.00 96.62 187 HIS A O 1
ATOM 1457 N N . ASN A 1 188 ? 14.855 -4.579 5.945 1.00 94.81 188 ASN A N 1
ATOM 1458 C CA . ASN A 1 188 ? 15.967 -3.691 6.249 1.00 94.81 188 ASN A CA 1
ATOM 1459 C C . ASN A 1 188 ? 17.168 -4.014 5.357 1.00 94.81 188 ASN A C 1
ATOM 1461 O O . ASN A 1 188 ? 17.345 -5.167 4.950 1.00 94.81 188 ASN A O 1
ATOM 1465 N N . VAL A 1 189 ? 18.021 -3.023 5.121 1.00 95.50 189 VAL A N 1
ATOM 1466 C CA . VAL A 1 189 ? 19.315 -3.204 4.467 1.00 95.50 189 VAL A CA 1
ATOM 1467 C C . VAL A 1 189 ? 20.339 -3.802 5.435 1.00 95.50 189 VAL A C 1
ATOM 1469 O O . VAL A 1 189 ? 20.314 -3.549 6.638 1.00 95.50 189 VAL A O 1
ATOM 1472 N N . LEU A 1 190 ? 21.292 -4.565 4.896 1.00 93.69 190 LEU A N 1
ATOM 1473 C CA . LEU A 1 190 ? 22.325 -5.265 5.669 1.00 93.69 190 LEU A CA 1
ATOM 1474 C C . LEU A 1 190 ? 23.153 -4.349 6.589 1.00 93.69 190 LEU A C 1
ATOM 1476 O O . LEU A 1 190 ? 23.592 -4.780 7.649 1.00 93.69 190 LEU A O 1
ATOM 1480 N N . ALA A 1 191 ? 23.398 -3.107 6.170 1.00 92.50 191 ALA A N 1
ATOM 1481 C CA . ALA A 1 191 ? 24.262 -2.169 6.887 1.00 92.50 191 ALA A CA 1
ATOM 1482 C C . ALA A 1 191 ? 23.558 -1.410 8.030 1.00 92.50 191 ALA A C 1
ATOM 1484 O O . ALA A 1 191 ? 24.222 -0.697 8.784 1.00 92.50 191 ALA A O 1
ATOM 1485 N N . SER A 1 192 ? 22.234 -1.527 8.151 1.00 93.12 192 SER A N 1
ATOM 1486 C CA . SER A 1 192 ? 21.455 -0.851 9.189 1.00 93.12 192 SER A CA 1
ATOM 1487 C C . SER A 1 192 ? 21.347 -1.701 10.454 1.00 93.12 192 SER A C 1
ATOM 1489 O O . SER A 1 192 ? 21.481 -2.925 10.425 1.00 93.12 192 SER A O 1
ATOM 1491 N N . ILE A 1 193 ? 21.078 -1.054 11.591 1.00 92.00 193 ILE A N 1
ATOM 1492 C CA . ILE A 1 193 ? 20.792 -1.780 12.835 1.00 92.00 193 ILE A CA 1
ATOM 1493 C C . ILE A 1 193 ? 19.541 -2.652 12.658 1.00 92.00 193 ILE A C 1
ATOM 1495 O O . ILE A 1 193 ? 18.629 -2.224 11.944 1.00 92.00 193 ILE A O 1
ATOM 1499 N N . PRO A 1 194 ? 19.448 -3.823 13.323 1.00 92.81 194 PRO A N 1
ATOM 1500 C CA . PRO A 1 194 ? 18.223 -4.621 13.338 1.00 92.81 194 PRO A CA 1
ATOM 1501 C C . PRO A 1 194 ? 17.022 -3.748 13.696 1.00 92.81 194 PRO A C 1
ATOM 1503 O O . PRO A 1 194 ? 17.184 -2.751 14.402 1.00 92.81 194 PRO A O 1
ATOM 1506 N N . GLN A 1 195 ? 15.836 -4.081 13.187 1.00 94.44 195 GLN A N 1
ATOM 1507 C CA . GLN A 1 195 ? 14.631 -3.260 13.371 1.00 94.44 195 GLN A CA 1
ATOM 1508 C C . GLN A 1 195 ? 13.355 -4.062 13.626 1.00 94.44 195 GLN A C 1
ATOM 1510 O O . GLN A 1 195 ? 12.243 -3.533 13.540 1.00 94.44 195 GLN A O 1
ATOM 1515 N N . GLU A 1 196 ? 13.498 -5.332 13.996 1.00 95.31 196 GLU A N 1
ATOM 1516 C CA . GLU A 1 196 ? 12.373 -6.178 14.363 1.00 95.31 196 GLU A CA 1
ATOM 1517 C C . GLU A 1 196 ? 11.729 -5.658 15.656 1.00 95.31 196 GLU A C 1
ATOM 1519 O O . GLU A 1 196 ? 12.436 -5.237 16.579 1.00 95.31 196 GLU A O 1
ATOM 1524 N N . PRO A 1 197 ? 10.391 -5.696 15.777 1.00 95.00 197 PRO A N 1
ATOM 1525 C CA . PRO A 1 197 ? 9.681 -5.036 16.872 1.00 95.00 197 PRO A CA 1
ATOM 1526 C C . PRO A 1 197 ? 10.103 -5.522 18.260 1.00 95.00 197 PRO A C 1
ATOM 1528 O O . PRO A 1 197 ? 10.085 -4.738 19.205 1.00 95.00 197 PRO A O 1
ATOM 1531 N N . TYR A 1 198 ? 10.510 -6.789 18.387 1.00 95.56 198 TYR A N 1
ATOM 1532 C CA . TYR A 1 198 ? 10.916 -7.397 19.656 1.00 95.56 198 TYR A CA 1
ATOM 1533 C C . TYR A 1 198 ? 12.197 -6.802 20.255 1.00 95.56 198 TYR A C 1
ATOM 1535 O O . TYR A 1 198 ? 12.461 -7.026 21.432 1.00 95.56 198 TYR A O 1
ATOM 1543 N N . ASN A 1 199 ? 12.972 -6.023 19.497 1.00 94.19 199 ASN A N 1
ATOM 1544 C CA . ASN A 1 199 ? 14.165 -5.361 20.022 1.00 94.19 199 ASN A CA 1
ATOM 1545 C C . ASN A 1 199 ? 13.831 -4.142 20.915 1.00 94.19 199 ASN A C 1
ATOM 1547 O O . ASN A 1 199 ? 14.711 -3.657 21.624 1.00 94.19 199 ASN A O 1
ATOM 1551 N N . TRP A 1 200 ? 12.580 -3.644 20.928 1.00 92.81 200 TRP A N 1
ATOM 1552 C CA . TRP A 1 200 ? 12.155 -2.530 21.797 1.00 92.81 200 TRP A CA 1
ATOM 1553 C C . TRP A 1 200 ? 10.811 -2.802 22.467 1.00 92.81 200 TRP A C 1
ATOM 1555 O O . TRP A 1 200 ? 9.801 -2.977 21.790 1.00 92.81 200 TRP A O 1
ATOM 1565 N N . ALA A 1 201 ? 10.768 -2.708 23.799 1.00 92.88 201 ALA A N 1
ATOM 1566 C CA . ALA A 1 201 ? 9.566 -2.971 24.598 1.00 92.88 201 ALA A CA 1
ATOM 1567 C C . ALA A 1 201 ? 8.339 -2.144 24.155 1.00 92.88 201 ALA A C 1
ATOM 1569 O O . ALA A 1 201 ? 7.247 -2.678 23.995 1.00 92.88 201 ALA A O 1
ATOM 1570 N N . ALA A 1 202 ? 8.510 -0.848 23.883 1.00 91.50 202 ALA A N 1
ATOM 1571 C CA . ALA A 1 202 ? 7.397 -0.011 23.428 1.00 91.50 202 ALA A CA 1
ATOM 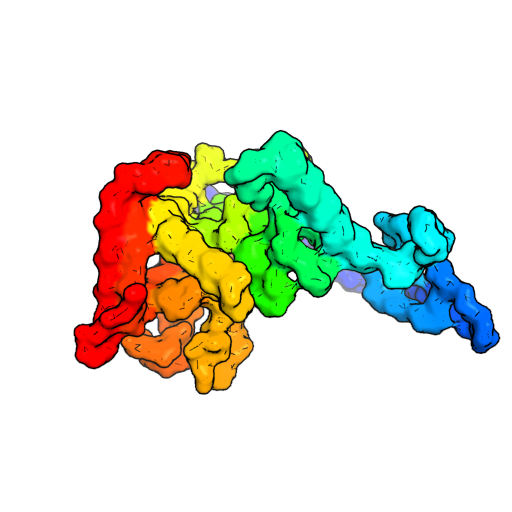1572 C C . ALA A 1 202 ? 6.919 -0.375 22.008 1.00 91.50 202 ALA A C 1
ATOM 1574 O O . ALA A 1 202 ? 5.721 -0.337 21.728 1.00 91.50 202 ALA A O 1
ATOM 1575 N N . VAL A 1 203 ? 7.846 -0.752 21.118 1.00 96.00 203 VAL A N 1
ATOM 1576 C CA . VAL A 1 203 ? 7.530 -1.092 19.722 1.00 96.00 203 VAL A CA 1
ATOM 1577 C C . VAL A 1 203 ? 6.844 -2.450 19.650 1.00 96.00 203 VAL A C 1
ATOM 1579 O O . VAL A 1 203 ? 5.861 -2.581 18.923 1.00 96.00 203 VAL A O 1
ATOM 1582 N N . ILE A 1 204 ? 7.294 -3.451 20.417 1.00 97.19 204 ILE A N 1
ATOM 1583 C CA . ILE A 1 204 ? 6.645 -4.766 20.434 1.00 97.19 204 ILE A CA 1
ATOM 1584 C C . ILE A 1 204 ? 5.213 -4.683 20.960 1.00 97.19 204 ILE A C 1
ATOM 1586 O O . ILE A 1 204 ? 4.321 -5.281 20.361 1.00 97.19 204 ILE A O 1
ATOM 1590 N N . GLU A 1 205 ? 4.954 -3.897 22.005 1.00 96.81 205 GLU A N 1
ATOM 1591 C CA . GLU A 1 205 ? 3.601 -3.741 22.546 1.00 96.81 205 GLU A CA 1
ATOM 1592 C C . GLU A 1 205 ? 2.676 -2.992 21.578 1.00 96.81 205 GLU A C 1
ATOM 1594 O O . GLU A 1 205 ? 1.544 -3.420 21.345 1.00 96.81 205 GLU A O 1
ATOM 1599 N N . ALA A 1 206 ? 3.165 -1.928 20.933 1.00 96.38 206 ALA A N 1
ATOM 1600 C CA . ALA A 1 206 ? 2.432 -1.241 19.869 1.00 96.38 206 ALA A CA 1
ATOM 1601 C C . ALA A 1 206 ? 2.131 -2.175 18.681 1.00 96.38 206 ALA A C 1
ATOM 1603 O O . ALA A 1 206 ? 1.004 -2.218 18.181 1.00 96.38 206 ALA A O 1
ATOM 1604 N N . SER A 1 207 ? 3.128 -2.964 18.271 1.00 97.62 207 SER A N 1
ATOM 1605 C CA . SER A 1 207 ? 3.027 -3.901 17.150 1.00 97.62 207 SER A CA 1
ATOM 1606 C C . SER A 1 207 ? 2.024 -5.011 17.438 1.00 97.62 207 SER A C 1
ATOM 1608 O O . SER A 1 207 ? 1.188 -5.295 16.588 1.00 97.62 207 SER A O 1
ATOM 1610 N N . LYS A 1 208 ? 2.052 -5.610 18.636 1.00 97.81 208 LYS A N 1
ATOM 1611 C CA . LYS A 1 208 ? 1.095 -6.651 19.045 1.00 97.81 208 LYS A CA 1
ATO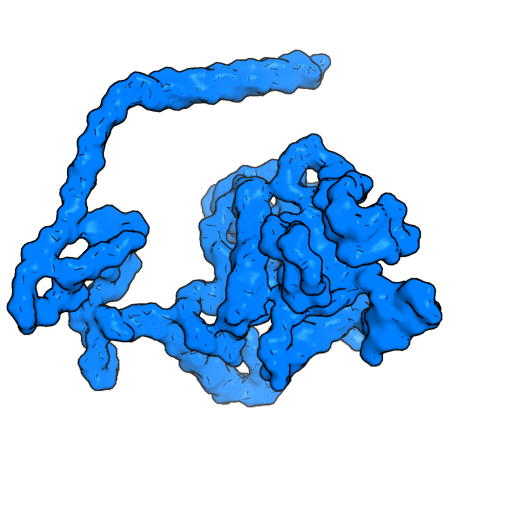M 1612 C C . LYS A 1 208 ? -0.345 -6.158 18.958 1.00 97.81 208 LYS A C 1
ATOM 1614 O O . LYS A 1 208 ? -1.181 -6.875 18.422 1.00 97.81 208 LYS A O 1
ATOM 1619 N N . LYS A 1 209 ? -0.632 -4.937 19.425 1.00 97.31 209 LYS A N 1
ATOM 1620 C CA . LYS A 1 209 ? -1.982 -4.351 19.357 1.00 97.31 209 LYS A CA 1
ATOM 1621 C C . LYS A 1 209 ? -2.460 -4.198 17.912 1.00 97.31 209 LYS A C 1
ATOM 1623 O O . LYS A 1 209 ? -3.549 -4.655 17.578 1.00 97.31 209 LYS A O 1
ATOM 1628 N N . ALA A 1 210 ? -1.636 -3.611 17.045 1.00 97.94 210 ALA A N 1
ATOM 1629 C CA . ALA A 1 210 ? -1.994 -3.409 15.642 1.00 97.94 210 ALA A CA 1
ATOM 1630 C C . ALA A 1 210 ? -2.102 -4.740 14.869 1.00 97.94 210 ALA A C 1
ATOM 1632 O O . ALA A 1 210 ? -3.039 -4.943 14.098 1.00 97.94 210 ALA A O 1
ATOM 1633 N N . ILE A 1 211 ? -1.190 -5.685 15.124 1.00 98.31 211 ILE A N 1
ATOM 1634 C CA . ILE A 1 211 ? -1.213 -7.034 14.541 1.00 98.31 211 ILE A CA 1
ATOM 1635 C C . ILE A 1 211 ? -2.438 -7.816 15.007 1.00 98.31 211 ILE A C 1
ATOM 1637 O O . ILE A 1 211 ? -3.040 -8.505 14.192 1.00 98.31 211 ILE A O 1
ATOM 1641 N N . ALA A 1 212 ? -2.833 -7.701 16.276 1.00 98.00 212 ALA A N 1
ATOM 1642 C CA . ALA A 1 212 ? -4.039 -8.346 16.782 1.00 98.00 212 ALA A CA 1
ATOM 1643 C C . ALA A 1 212 ? -5.276 -7.854 16.022 1.00 98.00 212 ALA A C 1
ATOM 1645 O O . ALA A 1 212 ? -6.049 -8.677 15.544 1.00 98.00 212 ALA A O 1
ATOM 1646 N N . ILE A 1 213 ? -5.413 -6.539 15.806 1.00 98.06 213 ILE A N 1
ATOM 1647 C CA . ILE A 1 213 ? -6.499 -5.993 14.976 1.00 98.06 213 ILE A CA 1
ATOM 1648 C C . ILE A 1 213 ? -6.415 -6.561 13.557 1.00 98.06 213 ILE A C 1
ATOM 1650 O O . ILE A 1 213 ? -7.401 -7.108 13.069 1.00 98.06 213 ILE A O 1
ATOM 1654 N N . ARG A 1 214 ? -5.237 -6.506 12.915 1.00 98.50 214 ARG A N 1
ATOM 1655 C CA . ARG A 1 214 ? -5.026 -7.055 11.564 1.00 98.50 214 ARG A CA 1
ATOM 1656 C C . ARG A 1 214 ? -5.464 -8.515 11.468 1.00 98.50 214 ARG A C 1
ATOM 1658 O O . ARG A 1 214 ? -6.155 -8.876 10.521 1.00 98.50 214 ARG A O 1
ATOM 1665 N N . TYR A 1 215 ? -5.046 -9.346 12.421 1.00 98.69 215 TYR A N 1
ATOM 1666 C CA . TYR A 1 215 ? -5.373 -10.769 12.455 1.00 98.69 215 TYR A CA 1
ATOM 1667 C C . TYR A 1 215 ? -6.862 -11.002 12.686 1.00 98.69 215 TYR A C 1
ATOM 1669 O O . TYR A 1 215 ? -7.425 -11.902 12.065 1.00 98.69 215 TYR A O 1
ATOM 1677 N N . ALA A 1 216 ? -7.504 -10.157 13.495 1.00 98.31 216 ALA A N 1
ATOM 1678 C CA . ALA A 1 216 ? -8.936 -10.239 13.717 1.00 98.31 216 ALA A CA 1
ATOM 1679 C C . ALA A 1 216 ? -9.743 -9.969 12.442 1.00 98.31 216 ALA A C 1
ATOM 1681 O O . ALA A 1 216 ? -10.759 -10.616 12.207 1.00 98.31 216 ALA A O 1
ATOM 1682 N N . ILE A 1 217 ? -9.258 -9.063 11.586 1.00 97.94 217 ILE A N 1
ATOM 1683 C CA . ILE A 1 217 ? -9.912 -8.673 10.327 1.00 97.94 217 ILE A CA 1
ATOM 1684 C C . ILE A 1 217 ? -9.339 -9.385 9.088 1.00 97.94 217 ILE A C 1
ATOM 1686 O O . ILE A 1 217 ? -9.607 -8.975 7.958 1.00 97.94 217 ILE A O 1
ATOM 1690 N N . LEU A 1 218 ? -8.563 -10.465 9.246 1.00 98.56 218 LEU A N 1
ATOM 1691 C CA . LEU A 1 218 ? -8.089 -11.261 8.104 1.00 98.56 218 LEU A CA 1
ATOM 1692 C C . LEU A 1 218 ? -9.222 -11.780 7.201 1.00 98.56 218 LEU A C 1
ATOM 1694 O O . LEU A 1 218 ? -9.033 -11.741 5.981 1.00 98.56 218 LEU A O 1
ATOM 1698 N N . PRO A 1 219 ? -10.387 -12.224 7.721 1.00 98.31 219 PRO A N 1
ATOM 1699 C CA . PRO A 1 219 ? -11.510 -12.596 6.862 1.00 98.31 219 PRO A CA 1
ATOM 1700 C C . PRO A 1 219 ? -11.999 -11.436 5.990 1.00 98.31 219 PRO A C 1
ATOM 1702 O O . PRO A 1 219 ? -12.283 -11.623 4.805 1.00 98.31 219 PRO A O 1
ATOM 1705 N N . TYR A 1 220 ? -12.025 -10.225 6.550 1.00 97.94 220 TYR A N 1
ATOM 1706 C CA . TYR A 1 220 ? -12.364 -9.012 5.816 1.00 97.94 220 TYR A CA 1
ATOM 1707 C C . TYR A 1 220 ? -11.326 -8.708 4.727 1.00 97.94 220 TYR A C 1
ATOM 1709 O O . TYR A 1 220 ? -11.700 -8.596 3.563 1.00 97.94 220 TYR A O 1
ATOM 1717 N N . PHE A 1 221 ? -10.021 -8.704 5.040 1.00 98.38 221 PHE A N 1
ATOM 1718 C CA . PHE A 1 221 ? -8.963 -8.569 4.022 1.00 98.38 221 PHE A CA 1
ATOM 1719 C C . PHE A 1 221 ? -9.111 -9.594 2.894 1.00 98.38 221 PHE A C 1
ATOM 1721 O O . PHE A 1 221 ? -9.018 -9.243 1.719 1.00 98.38 221 PHE A O 1
ATOM 1728 N N . TYR A 1 222 ? -9.353 -10.862 3.234 1.00 98.44 222 TYR A N 1
ATOM 1729 C CA . TYR A 1 222 ? -9.489 -11.929 2.245 1.00 98.44 222 TYR A CA 1
ATOM 1730 C C . TYR A 1 222 ? -10.706 -11.720 1.332 1.00 98.44 222 TYR A C 1
ATOM 1732 O O . TYR A 1 222 ? -10.617 -11.950 0.126 1.00 98.44 222 TYR A O 1
ATOM 1740 N N . THR A 1 223 ? -11.808 -11.214 1.888 1.00 98.12 223 THR A N 1
ATOM 1741 C CA . THR A 1 223 ? -13.008 -10.823 1.133 1.00 98.12 223 THR A CA 1
ATOM 1742 C C . THR A 1 223 ? -12.712 -9.639 0.210 1.00 98.12 223 THR A C 1
ATOM 1744 O O . THR A 1 223 ? -13.057 -9.681 -0.968 1.00 98.12 223 THR A O 1
ATOM 1747 N N . LEU A 1 224 ? -11.987 -8.620 0.684 1.00 98.12 224 LEU A N 1
ATOM 1748 C CA . LEU A 1 224 ? -11.573 -7.494 -0.157 1.00 98.12 224 LEU A CA 1
ATOM 1749 C C . LEU A 1 224 ? -10.690 -7.943 -1.326 1.00 98.12 224 LEU A C 1
ATOM 1751 O O . LEU A 1 224 ? -10.888 -7.489 -2.449 1.00 98.12 224 LEU A O 1
ATOM 1755 N N . PHE A 1 225 ? -9.757 -8.872 -1.102 1.00 98.50 225 PHE A N 1
ATOM 1756 C CA . PHE A 1 225 ? -8.959 -9.447 -2.188 1.00 98.50 225 PHE A CA 1
ATOM 1757 C C . PHE A 1 225 ? -9.799 -10.276 -3.163 1.00 98.50 225 PHE A C 1
ATOM 1759 O O . PHE A 1 225 ? -9.532 -10.253 -4.364 1.00 98.50 225 PHE A O 1
ATOM 1766 N N . HIS A 1 226 ? -10.818 -10.989 -2.678 1.00 98.38 226 HIS A N 1
ATOM 1767 C CA . HIS A 1 226 ? -11.763 -11.689 -3.545 1.00 98.38 226 HIS A CA 1
ATOM 1768 C C . HIS A 1 226 ? -12.536 -10.710 -4.440 1.00 98.38 226 HIS A C 1
ATOM 1770 O O . HIS A 1 226 ? -12.610 -10.923 -5.651 1.00 98.38 226 HIS A O 1
ATOM 1776 N N . LEU A 1 227 ? -13.045 -9.611 -3.878 1.00 97.88 227 LEU A N 1
ATOM 1777 C CA . LEU A 1 227 ? -13.729 -8.561 -4.637 1.00 97.88 227 LEU A CA 1
ATOM 1778 C C . LEU A 1 227 ? -12.785 -7.878 -5.630 1.00 97.88 227 LEU A C 1
ATOM 1780 O O . LEU A 1 227 ? -13.152 -7.692 -6.788 1.00 97.88 227 LEU A O 1
ATOM 1784 N N . ALA A 1 228 ? -11.554 -7.569 -5.222 1.00 98.06 228 ALA A N 1
ATOM 1785 C CA . ALA A 1 228 ? -10.550 -6.999 -6.113 1.00 98.06 228 ALA A CA 1
ATOM 1786 C C . ALA A 1 228 ? -10.251 -7.918 -7.308 1.00 98.06 228 ALA A C 1
ATOM 1788 O O . ALA A 1 228 ? -10.181 -7.459 -8.444 1.00 98.06 228 ALA A O 1
ATOM 1789 N N . HIS A 1 229 ? -10.149 -9.228 -7.071 1.00 97.81 229 HIS A N 1
ATOM 1790 C CA . HIS A 1 229 ? -9.917 -10.217 -8.122 1.00 97.81 229 HIS A CA 1
ATOM 1791 C C . HIS A 1 229 ? -11.104 -10.384 -9.083 1.00 97.81 229 HIS A C 1
ATOM 1793 O O . HIS A 1 229 ? -10.895 -10.556 -10.281 1.00 97.81 229 HIS A O 1
ATOM 1799 N N . THR A 1 230 ? -12.335 -10.365 -8.570 1.00 98.12 230 THR A N 1
ATOM 1800 C CA . THR A 1 230 ? -13.544 -10.690 -9.350 1.00 98.12 230 THR A CA 1
ATOM 1801 C C . THR A 1 230 ? -14.182 -9.487 -10.036 1.00 98.12 230 THR A C 1
ATOM 1803 O O . THR A 1 230 ? -14.820 -9.653 -11.070 1.00 98.12 230 THR A O 1
ATOM 1806 N N . THR A 1 231 ? -14.006 -8.283 -9.488 1.00 97.62 231 THR A N 1
ATOM 1807 C CA . THR A 1 231 ? -14.683 -7.061 -9.965 1.00 97.62 231 THR A CA 1
ATOM 1808 C C . THR A 1 231 ? -13.730 -5.927 -10.334 1.00 97.62 231 THR A C 1
ATOM 1810 O O . THR A 1 231 ? -14.166 -4.933 -10.905 1.00 97.62 231 THR A O 1
ATOM 1813 N N . GLY A 1 232 ? -12.439 -6.036 -9.999 1.00 95.75 232 GLY A N 1
ATOM 1814 C CA . GLY A 1 232 ? -11.493 -4.923 -10.121 1.00 95.75 232 GLY A CA 1
ATOM 1815 C C . GLY A 1 232 ? -11.624 -3.868 -9.015 1.00 95.75 232 GLY A C 1
ATOM 1816 O O . GLY A 1 232 ? -11.056 -2.786 -9.138 1.00 95.75 232 GLY A O 1
ATOM 1817 N N . SER A 1 233 ? -12.361 -4.159 -7.935 1.00 96.44 233 SER A N 1
ATOM 1818 C CA . SER A 1 233 ? -12.425 -3.288 -6.755 1.00 96.44 233 SER A CA 1
ATOM 1819 C C . SER A 1 233 ? -11.056 -3.139 -6.067 1.00 96.44 233 SER A C 1
ATOM 1821 O O . SER A 1 233 ? -10.092 -3.844 -6.365 1.00 96.44 233 SER A O 1
ATOM 1823 N N . THR A 1 234 ? -10.956 -2.221 -5.111 1.00 96.94 234 THR A N 1
ATOM 1824 C CA . THR A 1 234 ? -9.707 -1.899 -4.410 1.00 96.94 234 THR A CA 1
ATOM 1825 C C . THR A 1 234 ? -9.754 -2.337 -2.947 1.00 96.94 234 THR A C 1
ATOM 1827 O O . THR A 1 234 ? -10.791 -2.249 -2.288 1.00 96.94 234 THR A O 1
ATOM 1830 N N . VAL A 1 235 ? -8.617 -2.818 -2.430 1.00 98.19 235 VAL A N 1
ATOM 1831 C CA . VAL A 1 235 ? -8.477 -3.230 -1.020 1.00 98.19 235 VAL A CA 1
ATOM 1832 C C . VAL A 1 235 ? -8.225 -2.014 -0.137 1.00 98.19 235 VAL A C 1
ATOM 1834 O O . VAL A 1 235 ? -8.913 -1.825 0.859 1.00 98.19 235 VAL A O 1
ATOM 1837 N N . MET A 1 236 ? -7.266 -1.175 -0.522 1.00 97.75 236 MET A N 1
ATOM 1838 C CA . MET A 1 236 ? -7.018 0.123 0.096 1.00 97.75 236 MET A CA 1
ATOM 1839 C C . MET A 1 236 ? -7.654 1.209 -0.780 1.00 97.75 236 MET A C 1
ATOM 1841 O O . MET A 1 236 ? -7.551 1.147 -2.006 1.00 97.75 236 MET A O 1
ATOM 1845 N N . ARG A 1 237 ? -8.360 2.171 -0.177 1.00 96.19 237 ARG A N 1
ATOM 1846 C CA . ARG A 1 237 ? -9.159 3.173 -0.903 1.00 96.19 237 ARG A CA 1
ATOM 1847 C C . ARG A 1 237 ? -8.916 4.577 -0.371 1.00 96.19 237 ARG A C 1
ATOM 1849 O O . ARG A 1 237 ? -8.778 4.770 0.838 1.00 96.19 237 ARG A O 1
ATOM 1856 N N . ALA A 1 238 ? -8.915 5.558 -1.267 1.00 95.12 238 ALA A N 1
ATOM 1857 C CA . ALA A 1 238 ? -8.986 6.957 -0.868 1.00 95.12 238 ALA A CA 1
ATOM 1858 C C . ALA A 1 238 ? -10.407 7.274 -0.384 1.00 95.12 238 ALA A C 1
ATOM 1860 O O . ALA A 1 238 ? -11.377 6.702 -0.884 1.00 95.12 238 ALA A O 1
ATOM 1861 N N . LEU A 1 239 ? -10.545 8.217 0.550 1.00 93.06 239 LEU A N 1
ATOM 1862 C CA . LEU A 1 239 ? -11.861 8.626 1.053 1.00 93.06 239 LEU A CA 1
ATOM 1863 C C . LEU A 1 239 ? -12.745 9.167 -0.082 1.00 93.06 239 LEU A C 1
ATOM 1865 O O . LEU A 1 239 ? -13.918 8.814 -0.164 1.00 93.06 239 LEU A O 1
ATOM 1869 N N . ALA A 1 240 ? -12.162 9.942 -0.999 1.00 92.19 240 ALA A N 1
ATOM 1870 C CA . ALA A 1 240 ? -12.862 10.514 -2.149 1.00 92.19 240 ALA A CA 1
ATOM 1871 C C . ALA A 1 240 ? -13.446 9.471 -3.125 1.00 92.19 240 ALA A C 1
ATOM 1873 O O . ALA A 1 240 ? -14.313 9.805 -3.924 1.00 92.19 240 ALA A O 1
ATOM 1874 N N . TRP A 1 241 ? -12.986 8.213 -3.089 1.00 92.81 241 TRP A N 1
ATOM 1875 C CA . TRP A 1 241 ? -13.539 7.145 -3.938 1.00 92.81 241 TRP A CA 1
ATOM 1876 C C . TRP A 1 241 ? -14.817 6.534 -3.363 1.00 92.81 241 TRP A C 1
ATOM 1878 O O . TRP A 1 241 ? -15.538 5.837 -4.071 1.00 92.81 241 TRP A O 1
ATOM 1888 N N . GLU A 1 242 ? -15.061 6.746 -2.073 1.00 91.75 242 GLU A N 1
ATOM 1889 C CA . GLU A 1 242 ? -16.205 6.198 -1.347 1.00 91.75 242 GLU A CA 1
ATOM 1890 C C . GLU A 1 242 ? -17.237 7.282 -1.014 1.00 91.75 242 GLU A C 1
ATOM 1892 O O . GLU A 1 242 ? -18.436 7.015 -0.960 1.00 91.75 242 GLU A O 1
ATOM 1897 N N . PHE A 1 243 ? -16.775 8.517 -0.811 1.00 89.25 243 PHE A N 1
ATOM 1898 C CA . PHE A 1 243 ? -17.595 9.644 -0.391 1.00 89.25 243 PHE A CA 1
ATOM 1899 C C . PHE A 1 243 ? -17.481 10.781 -1.419 1.00 89.25 243 PHE A C 1
ATOM 1901 O O . PHE A 1 243 ? -16.387 11.324 -1.585 1.00 89.25 243 PHE A O 1
ATOM 1908 N N . PRO A 1 244 ? -18.581 11.172 -2.094 1.00 82.25 244 PRO A N 1
ATOM 1909 C CA . PRO A 1 244 ? -18.575 12.182 -3.156 1.00 82.25 244 PRO A CA 1
ATOM 1910 C C . PRO A 1 244 ? -18.541 13.619 -2.598 1.00 82.25 244 PRO A C 1
ATOM 1912 O O . PRO A 1 244 ? -19.338 14.467 -2.991 1.00 82.25 244 PRO A O 1
ATOM 1915 N N . ASP A 1 245 ? -17.636 13.888 -1.657 1.00 84.62 245 ASP A N 1
ATOM 1916 C CA . ASP A 1 245 ? -17.380 15.217 -1.100 1.00 84.62 245 ASP A CA 1
ATOM 1917 C C . ASP A 1 245 ? -16.067 15.775 -1.687 1.00 84.62 245 ASP A C 1
ATOM 1919 O O . ASP A 1 245 ? -14.998 15.199 -1.446 1.00 84.62 245 ASP A O 1
ATOM 1923 N N . PRO A 1 246 ? -16.107 16.895 -2.436 1.00 85.00 246 PRO A N 1
ATOM 1924 C CA . PRO A 1 246 ? -14.914 17.528 -2.997 1.00 85.00 246 PRO A CA 1
ATOM 1925 C C . PRO A 1 246 ? -13.831 17.864 -1.963 1.00 85.00 246 PRO A C 1
ATOM 1927 O O . PRO A 1 246 ? -12.647 17.845 -2.302 1.00 85.00 246 PRO A O 1
ATOM 1930 N N . ALA A 1 247 ? -14.196 18.125 -0.702 1.00 83.12 247 ALA A N 1
ATOM 1931 C CA . ALA A 1 247 ? -13.237 18.422 0.363 1.00 83.12 247 ALA A CA 1
ATOM 1932 C C . ALA A 1 247 ? -12.329 17.226 0.706 1.00 83.12 247 ALA A C 1
ATOM 1934 O O . ALA A 1 247 ? -11.257 17.401 1.284 1.00 83.12 247 ALA A O 1
ATOM 1935 N N . LEU A 1 248 ? -12.730 16.005 0.334 1.00 87.38 248 LEU A N 1
ATOM 1936 C CA . LEU A 1 248 ? -11.965 14.784 0.583 1.00 87.38 248 LEU A CA 1
ATOM 1937 C C . LEU A 1 248 ? -10.963 14.465 -0.534 1.00 87.38 248 LEU A C 1
ATOM 1939 O O . LEU A 1 248 ? -10.139 13.567 -0.361 1.00 87.38 248 LEU A O 1
ATOM 1943 N N . ALA A 1 249 ? -10.997 15.188 -1.659 1.00 87.69 249 ALA A N 1
ATOM 1944 C CA . ALA A 1 249 ? -10.136 14.925 -2.814 1.00 87.69 249 ALA A CA 1
ATOM 1945 C C . ALA A 1 249 ? -8.641 15.109 -2.508 1.00 87.69 249 ALA A C 1
ATOM 1947 O O . ALA A 1 249 ? -7.811 14.386 -3.052 1.00 87.69 249 ALA A O 1
ATOM 1948 N N . SER A 1 250 ? -8.298 16.042 -1.616 1.00 87.06 250 SER A N 1
ATOM 1949 C CA . SER A 1 250 ? -6.916 16.314 -1.204 1.00 87.06 250 SER A CA 1
ATOM 1950 C C . SER A 1 250 ? -6.475 15.519 0.029 1.00 87.06 250 SER A C 1
ATOM 1952 O O . SER A 1 250 ? -5.425 15.807 0.594 1.00 87.06 250 SER A O 1
ATOM 1954 N N . VAL A 1 251 ? -7.287 14.573 0.512 1.00 89.12 251 VAL A N 1
ATOM 1955 C CA . VAL A 1 251 ? -6.972 13.805 1.721 1.00 89.12 251 VAL A CA 1
ATOM 1956 C C . VAL A 1 251 ? -6.115 12.590 1.361 1.00 89.12 251 VAL A C 1
ATOM 1958 O O . VAL A 1 251 ? -6.611 11.602 0.826 1.00 89.12 251 VAL A O 1
ATOM 1961 N N . ASP A 1 252 ? -4.836 12.648 1.725 1.00 88.44 252 ASP A N 1
ATOM 1962 C CA . ASP A 1 252 ? -3.812 11.626 1.462 1.00 88.44 252 ASP A CA 1
ATOM 1963 C C . ASP A 1 252 ? -3.141 11.073 2.739 1.00 88.44 252 ASP A C 1
ATOM 1965 O O . ASP A 1 252 ? -2.342 10.143 2.676 1.00 88.44 252 ASP A O 1
ATOM 1969 N N . THR A 1 253 ? -3.502 11.595 3.915 1.00 90.94 253 THR A N 1
ATOM 1970 C CA . THR A 1 253 ? -2.926 11.208 5.221 1.00 90.94 253 THR A CA 1
ATOM 1971 C C . THR A 1 253 ? -3.685 10.104 5.952 1.00 90.94 253 THR A C 1
ATOM 1973 O O . THR A 1 253 ? -3.315 9.707 7.054 1.00 90.94 253 THR A O 1
ATOM 1976 N N . ARG A 1 254 ? -4.779 9.619 5.370 1.00 92.81 254 ARG A N 1
ATOM 1977 C CA . ARG A 1 254 ? -5.651 8.573 5.918 1.00 92.81 254 ARG A CA 1
ATOM 1978 C C . ARG A 1 254 ? -6.304 7.823 4.770 1.00 92.81 254 ARG A C 1
ATOM 1980 O O . ARG A 1 254 ? -6.414 8.348 3.664 1.00 92.81 254 ARG A O 1
ATOM 1987 N N . PHE A 1 255 ? -6.746 6.605 5.030 1.00 96.31 255 PHE A N 1
ATOM 1988 C CA . PHE A 1 255 ? -7.280 5.737 3.988 1.00 96.31 255 PHE A CA 1
ATOM 1989 C C . PHE A 1 255 ? -8.362 4.823 4.534 1.00 96.31 255 PHE A C 1
ATOM 1991 O O . PHE A 1 255 ? -8.518 4.665 5.748 1.00 96.31 255 PHE A O 1
ATOM 1998 N N . LEU A 1 256 ? -9.092 4.205 3.612 1.00 97.19 256 LEU A N 1
ATOM 1999 C CA . LEU A 1 256 ? -10.027 3.145 3.924 1.00 97.19 256 LEU A CA 1
ATOM 2000 C C . LEU A 1 256 ? -9.437 1.775 3.579 1.00 97.19 256 LEU A C 1
ATOM 2002 O O . LEU A 1 256 ? -8.732 1.621 2.580 1.00 97.19 256 LEU A O 1
ATOM 2006 N N . LEU A 1 257 ? -9.777 0.771 4.379 1.00 97.75 257 LEU A N 1
ATOM 2007 C CA . LEU A 1 257 ? -9.718 -0.632 3.995 1.00 97.75 257 LEU A CA 1
ATOM 2008 C C . LEU A 1 257 ? -11.111 -1.076 3.593 1.00 97.75 257 LEU A C 1
ATOM 2010 O O . LEU A 1 257 ? -12.014 -1.146 4.433 1.00 97.75 257 LEU A O 1
ATOM 2014 N N . GLY A 1 258 ? -11.278 -1.350 2.301 1.00 96.31 258 GLY A N 1
ATOM 2015 C CA . GLY A 1 258 ? -12.584 -1.485 1.673 1.00 96.31 258 GLY A CA 1
ATOM 2016 C C . GLY A 1 258 ? -13.489 -0.289 1.997 1.00 96.31 258 GLY A C 1
ATOM 2017 O O . GLY A 1 258 ? -12.987 0.796 2.285 1.00 96.31 258 GLY A O 1
ATOM 2018 N N . PRO A 1 259 ? -14.815 -0.452 1.965 1.00 93.56 259 PRO A N 1
ATOM 2019 C CA . PRO A 1 259 ? -15.747 0.638 2.264 1.00 93.56 259 PRO A CA 1
ATOM 2020 C C . PRO A 1 259 ? -15.972 0.875 3.772 1.00 93.56 259 PRO A C 1
ATOM 2022 O O . PRO A 1 259 ? -16.669 1.824 4.144 1.00 93.56 259 PRO A O 1
ATOM 2025 N N . SER A 1 260 ? -15.435 0.010 4.646 1.00 94.00 260 SER A N 1
ATOM 2026 C CA . SER A 1 260 ? -15.920 -0.126 6.030 1.00 94.00 260 SER A CA 1
ATOM 2027 C C . SER A 1 260 ? -14.974 0.365 7.124 1.00 94.00 260 SER A C 1
ATOM 2029 O O . SER A 1 260 ? -15.460 0.771 8.176 1.00 94.00 260 SER A O 1
ATOM 2031 N N . LEU A 1 261 ? -13.653 0.322 6.931 1.00 95.69 261 LEU A N 1
ATOM 2032 C CA . LEU A 1 261 ? -12.679 0.701 7.965 1.00 95.69 261 LEU A CA 1
ATOM 2033 C C . LEU A 1 261 ? -11.871 1.906 7.529 1.00 95.69 261 LEU A C 1
ATOM 2035 O O . LEU A 1 261 ? -11.257 1.860 6.474 1.00 95.69 261 LEU A O 1
ATOM 2039 N N . MET A 1 262 ? -11.800 2.933 8.366 1.00 95.75 262 MET A N 1
ATOM 2040 C CA . MET A 1 262 ? -10.952 4.101 8.174 1.00 95.75 262 MET A CA 1
ATOM 2041 C C . MET A 1 262 ? -9.773 4.070 9.141 1.00 95.75 262 MET A C 1
ATOM 2043 O O . MET A 1 262 ? -9.959 3.932 10.348 1.00 95.75 262 MET A O 1
ATOM 2047 N N . VAL A 1 263 ? -8.564 4.240 8.614 1.00 97.38 263 VAL A N 1
ATOM 2048 C CA . VAL A 1 263 ? -7.315 4.269 9.383 1.00 97.38 263 VAL A CA 1
ATOM 2049 C C . VAL A 1 263 ? -6.774 5.692 9.365 1.00 97.38 263 VAL A C 1
ATOM 2051 O O . VAL A 1 263 ? -6.553 6.247 8.287 1.00 97.38 263 VAL A O 1
ATOM 2054 N N . VAL A 1 264 ? -6.564 6.285 10.543 1.00 96.19 264 VAL A N 1
ATOM 2055 C CA . VAL A 1 264 ? -6.114 7.680 10.698 1.00 96.19 264 VAL A CA 1
ATOM 2056 C C . VAL A 1 264 ? -4.775 7.698 11.450 1.00 96.19 264 VAL A C 1
ATOM 2058 O O . VAL A 1 264 ? -4.754 7.855 12.672 1.00 96.19 264 VAL A O 1
ATOM 2061 N N . PRO A 1 265 ? -3.645 7.472 10.756 1.00 96.25 265 PRO A N 1
ATOM 2062 C CA . PRO A 1 265 ? -2.326 7.428 11.378 1.00 96.25 265 PRO A CA 1
ATOM 2063 C C . PRO A 1 265 ? -1.808 8.818 11.748 1.00 96.25 265 PRO A C 1
ATOM 2065 O O . PRO A 1 265 ? -2.197 9.819 11.157 1.00 96.25 265 PRO A O 1
ATOM 2068 N N . VAL A 1 266 ? -0.868 8.863 12.691 1.00 95.12 266 VAL A N 1
ATOM 2069 C CA . VAL A 1 266 ? -0.121 10.076 13.047 1.00 95.12 266 VAL A CA 1
ATOM 2070 C C . VAL A 1 266 ? 1.011 10.287 12.028 1.00 95.12 266 VAL A C 1
ATOM 2072 O O . VAL A 1 266 ? 1.895 9.431 11.960 1.00 95.12 266 VAL A O 1
ATOM 2075 N N . PRO A 1 267 ? 1.013 11.382 11.241 1.00 88.69 267 PRO A N 1
ATOM 2076 C CA . PRO A 1 267 ? 1.989 11.579 10.165 1.00 88.69 267 PRO A CA 1
ATOM 2077 C C . PRO A 1 267 ? 3.274 12.305 10.600 1.00 88.69 267 PRO A C 1
ATOM 2079 O O . PRO A 1 267 ? 4.196 12.427 9.797 1.00 88.69 267 PRO A O 1
ATOM 2082 N N . GLU A 1 268 ? 3.345 12.795 11.840 1.00 91.00 268 GLU A N 1
ATOM 2083 C CA . GLU A 1 268 ? 4.377 13.726 12.316 1.00 91.00 268 GLU A CA 1
ATOM 2084 C C . GLU A 1 268 ? 5.056 13.233 13.611 1.00 91.00 268 GLU A C 1
ATOM 2086 O O . GLU A 1 268 ? 4.442 12.476 14.370 1.00 91.00 268 GLU A O 1
ATOM 2091 N N . PRO A 1 269 ? 6.314 13.640 13.875 1.00 93.56 269 PRO A N 1
ATOM 2092 C CA . PRO A 1 269 ? 7.033 13.291 15.099 1.00 93.56 269 PRO A CA 1
ATOM 2093 C C . PRO A 1 269 ? 6.552 14.091 16.316 1.00 93.56 269 PRO A C 1
ATOM 2095 O O . PRO A 1 269 ? 6.104 15.231 16.194 1.00 93.56 269 PRO A O 1
ATOM 2098 N N . LEU A 1 270 ? 6.759 13.530 17.508 1.00 94.19 270 LEU A N 1
ATOM 2099 C CA . LEU A 1 270 ? 6.569 14.150 18.822 1.00 94.19 270 LEU A CA 1
ATOM 2100 C C . LEU A 1 270 ? 5.142 14.643 19.105 1.00 94.19 270 LEU A C 1
ATOM 2102 O O . LEU A 1 270 ? 4.951 15.562 19.902 1.00 94.19 270 LEU A O 1
ATOM 2106 N N . VAL A 1 271 ? 4.140 14.014 18.490 1.00 95.38 271 VAL A N 1
ATOM 2107 C CA . VAL A 1 271 ? 2.721 14.326 18.710 1.00 95.38 271 VAL A CA 1
ATOM 2108 C C . VAL A 1 271 ? 1.944 13.106 19.205 1.00 95.38 271 VAL A C 1
ATOM 2110 O O . VAL A 1 271 ? 2.231 11.949 18.879 1.00 95.38 271 VAL A O 1
ATOM 2113 N N . ASP A 1 272 ? 0.926 13.374 20.014 1.00 96.31 272 ASP A N 1
ATOM 2114 C CA . ASP A 1 272 ? 0.047 12.395 20.658 1.00 96.31 272 ASP A CA 1
ATOM 2115 C C . ASP A 1 272 ? -1.414 12.523 20.200 1.00 96.31 272 ASP A C 1
ATOM 2117 O O . ASP A 1 272 ? -2.318 11.952 20.810 1.00 96.31 272 ASP A O 1
ATOM 2121 N N . SER A 1 273 ? -1.649 13.253 19.111 1.00 96.06 273 SER A N 1
ATOM 2122 C CA . SER A 1 273 ? -2.959 13.454 18.501 1.00 96.06 273 SER A CA 1
ATOM 2123 C C . SER A 1 273 ? -2.849 13.612 16.983 1.00 96.06 273 SER A C 1
ATOM 2125 O O . SER A 1 273 ? -1.770 13.839 16.439 1.00 96.06 273 SER A O 1
ATOM 2127 N N . VAL A 1 274 ? -3.974 13.454 16.285 1.00 94.75 274 VAL A N 1
ATOM 2128 C CA . VAL A 1 274 ? -4.074 13.616 14.827 1.00 94.75 274 VAL A CA 1
ATOM 2129 C C . VAL A 1 274 ? -5.370 14.327 14.453 1.00 94.75 274 VAL A C 1
ATOM 2131 O O . VAL A 1 274 ? -6.396 14.147 15.106 1.00 94.75 274 VAL A O 1
ATOM 2134 N N . LYS A 1 275 ? -5.341 15.127 13.383 1.00 90.50 275 LYS A N 1
ATOM 2135 C CA . LYS A 1 275 ? -6.546 15.730 12.800 1.00 90.50 275 LYS A CA 1
ATOM 2136 C C . LYS A 1 275 ? -7.162 14.790 11.764 1.00 90.50 275 LYS A C 1
ATOM 2138 O O . LYS A 1 275 ? -6.538 14.491 10.746 1.00 90.50 275 LYS A O 1
ATOM 2143 N N . GLY A 1 276 ? -8.393 14.352 12.010 1.00 86.88 276 GLY A N 1
ATOM 2144 C CA . GLY A 1 276 ? -9.190 13.545 11.089 1.00 86.88 276 GLY A CA 1
ATOM 2145 C C . GLY A 1 276 ? -10.431 14.295 10.610 1.00 86.88 276 GLY A C 1
ATOM 2146 O O . GLY A 1 276 ? -11.130 14.915 11.402 1.00 86.88 276 GLY A O 1
ATOM 2147 N N . VAL A 1 277 ? -10.712 14.220 9.312 1.00 86.94 277 VAL A N 1
ATOM 2148 C CA . VAL A 1 277 ? -11.986 14.632 8.706 1.00 86.94 277 VAL A CA 1
ATOM 2149 C C . VAL A 1 277 ? -12.827 13.383 8.540 1.00 86.94 277 VAL A C 1
ATOM 2151 O O . VAL A 1 277 ? -12.358 12.401 7.959 1.00 86.94 277 VAL A O 1
ATOM 2154 N N . PHE A 1 278 ? -14.057 13.439 9.034 1.00 86.31 278 PHE A N 1
ATOM 2155 C CA . PHE A 1 278 ? -15.016 12.352 8.938 1.00 86.31 278 PHE A CA 1
ATOM 2156 C C . PHE A 1 278 ? -16.116 12.740 7.942 1.00 86.31 278 PHE A C 1
ATOM 2158 O O . PHE A 1 278 ? -16.637 13.852 8.017 1.00 86.31 278 PHE A O 1
ATOM 2165 N N . PRO A 1 279 ? -16.495 11.849 7.012 1.00 78.75 279 PRO A N 1
ATOM 2166 C CA . PRO A 1 279 ? -17.556 12.116 6.037 1.00 78.75 279 PRO A CA 1
ATOM 2167 C C . PRO A 1 279 ? -18.969 12.094 6.650 1.00 78.75 279 PRO A C 1
ATOM 2169 O O . PRO A 1 279 ? -19.943 12.398 5.970 1.00 78.75 279 PRO A O 1
ATOM 2172 N N . GLY A 1 280 ? -19.109 11.721 7.925 1.00 75.06 280 GLY A N 1
ATOM 2173 C CA . GLY A 1 280 ? -20.389 11.650 8.624 1.00 75.06 280 GLY A CA 1
ATOM 2174 C C . GLY A 1 280 ? -20.223 11.718 10.140 1.00 75.06 280 GLY A C 1
ATOM 2175 O O . GLY A 1 280 ? -19.103 11.712 10.647 1.00 75.06 280 GLY A O 1
ATOM 2176 N N . VAL A 1 281 ? -21.352 11.767 10.848 1.00 61.03 281 VAL A N 1
ATOM 2177 C CA . VAL A 1 281 ? -21.397 11.766 12.317 1.00 61.03 281 VAL A CA 1
ATOM 2178 C C . VAL A 1 281 ? -21.226 10.330 12.816 1.00 61.03 281 VAL A C 1
ATOM 2180 O O . VAL A 1 281 ? -21.957 9.435 12.386 1.00 61.03 281 VAL A O 1
ATOM 2183 N N . GLY A 1 282 ? -20.250 10.095 13.693 1.00 65.19 282 GLY A N 1
ATOM 2184 C CA . GLY A 1 282 ? -19.999 8.793 14.314 1.00 65.19 282 GLY A CA 1
ATOM 2185 C C . GLY A 1 282 ? -20.394 8.778 15.790 1.00 65.19 282 GLY A C 1
ATOM 2186 O O . GLY A 1 282 ? -20.389 9.810 16.445 1.00 65.19 282 GLY A O 1
ATOM 2187 N N . GLN A 1 283 ? -20.698 7.601 16.342 1.00 61.91 283 GLN A N 1
ATOM 2188 C CA . GLN A 1 283 ? -20.917 7.449 17.793 1.00 61.91 283 GLN A CA 1
ATOM 2189 C C . GLN A 1 283 ? -19.601 7.414 18.589 1.00 61.91 283 GLN A C 1
ATOM 2191 O O . GLN A 1 283 ? -19.585 7.728 19.773 1.00 61.91 283 GLN A O 1
ATOM 2196 N N . ALA A 1 284 ? -18.497 7.017 17.945 1.00 68.88 284 ALA A N 1
ATOM 2197 C CA . ALA A 1 284 ? -17.194 6.848 18.595 1.00 68.88 284 ALA A CA 1
ATOM 2198 C C . ALA A 1 284 ? -16.386 8.152 18.718 1.00 68.88 284 ALA A C 1
ATOM 2200 O O . ALA A 1 284 ? -15.484 8.238 19.549 1.00 68.88 284 ALA A O 1
ATOM 2201 N N . VAL A 1 285 ? -16.679 9.147 17.878 1.00 68.25 285 VAL A N 1
ATOM 2202 C CA . VAL A 1 285 ? -16.033 10.464 17.880 1.00 68.25 285 VAL A CA 1
ATOM 2203 C C . VAL A 1 285 ? -17.113 11.497 17.613 1.00 68.25 285 VAL A C 1
ATOM 2205 O O . VAL A 1 285 ? -17.813 11.389 16.606 1.00 68.25 285 VAL A O 1
ATOM 2208 N N . ASP A 1 286 ? -17.210 12.503 18.481 1.00 76.19 286 ASP A N 1
ATOM 2209 C CA . ASP A 1 286 ? -18.034 13.690 18.246 1.00 76.19 286 ASP A CA 1
ATOM 2210 C C . ASP A 1 286 ? -17.371 14.564 17.169 1.00 76.19 286 ASP A C 1
ATOM 2212 O O . ASP A 1 286 ? -16.658 15.528 17.446 1.00 76.19 286 ASP A O 1
ATOM 2216 N N . ALA A 1 287 ? -17.508 14.124 15.919 1.00 81.00 287 ALA A N 1
ATOM 2217 C CA . ALA A 1 287 ? -16.980 14.784 14.739 1.00 81.00 287 ALA A CA 1
ATOM 2218 C C . ALA A 1 287 ? -18.134 15.328 13.899 1.00 81.00 287 ALA A C 1
ATOM 2220 O O . ALA A 1 287 ? -19.051 14.593 13.519 1.00 81.00 287 ALA A O 1
ATOM 2221 N N . GLN A 1 288 ? -18.054 16.612 13.558 1.00 80.94 288 GLN A N 1
ATOM 2222 C CA . GLN A 1 288 ? -18.944 17.197 12.563 1.00 80.94 288 GLN A CA 1
ATOM 2223 C C . GLN A 1 288 ? -18.497 16.766 11.156 1.00 80.94 288 GLN A C 1
ATOM 2225 O O . GLN A 1 288 ? -17.289 16.748 10.884 1.00 80.94 288 GLN A O 1
ATOM 2230 N N . PRO A 1 289 ? -19.430 16.430 10.245 1.00 81.12 289 PRO A N 1
ATOM 2231 C CA . PRO A 1 289 ? -19.080 16.022 8.890 1.00 81.12 289 PRO A CA 1
ATOM 2232 C C . PRO A 1 289 ? -18.236 17.091 8.187 1.00 81.12 289 PRO A C 1
ATOM 2234 O O . PRO A 1 289 ? -18.558 18.276 8.244 1.00 81.12 289 PRO A O 1
ATOM 2237 N N . GLY A 1 290 ? -17.140 16.681 7.549 1.00 79.19 290 GLY A N 1
ATOM 2238 C CA . GLY A 1 290 ? -16.247 17.588 6.818 1.00 79.19 290 GLY A CA 1
ATOM 2239 C C . GLY A 1 290 ? -15.329 18.451 7.699 1.00 79.19 290 GLY A C 1
ATOM 2240 O O . GLY A 1 290 ? -14.468 19.156 7.175 1.00 79.19 290 GLY A O 1
ATOM 2241 N N . VAL A 1 291 ? -15.442 18.380 9.030 1.00 85.31 291 VAL A N 1
ATOM 2242 C CA . VAL A 1 291 ? -14.634 19.188 9.954 1.00 85.31 291 VAL A CA 1
ATOM 2243 C C . VAL A 1 291 ? -13.420 18.405 10.450 1.00 85.31 291 VAL A C 1
ATOM 2245 O O . VAL A 1 291 ? -13.519 17.248 10.864 1.00 85.31 291 VAL A O 1
ATOM 2248 N N . ASN A 1 292 ? -12.256 19.062 10.450 1.00 87.56 292 ASN A N 1
ATOM 2249 C CA . ASN A 1 292 ? -11.051 18.533 11.087 1.00 87.56 292 ASN A CA 1
ATOM 2250 C C . ASN A 1 292 ? -11.272 18.403 12.597 1.00 87.56 292 ASN A C 1
ATOM 2252 O O . ASN A 1 292 ? -11.310 19.397 13.318 1.00 87.56 292 ASN A O 1
ATOM 2256 N N . THR A 1 293 ? -11.356 17.165 13.062 1.00 90.38 293 THR A N 1
ATOM 2257 C CA . THR A 1 293 ? -11.540 16.806 14.465 1.00 90.38 293 THR A CA 1
ATOM 2258 C C . THR A 1 293 ? -10.230 16.259 15.018 1.00 90.38 293 THR A C 1
ATOM 2260 O O . THR A 1 293 ? -9.602 15.394 14.403 1.00 90.38 293 THR A O 1
ATOM 2263 N N . THR A 1 294 ? -9.789 16.776 16.164 1.00 93.25 294 THR A N 1
ATOM 2264 C CA . THR A 1 294 ? -8.583 16.292 16.847 1.00 93.25 294 THR A CA 1
ATOM 2265 C C . THR A 1 294 ? -8.899 15.003 17.596 1.00 93.25 294 THR A C 1
ATOM 2267 O O . THR A 1 294 ? -9.796 14.966 18.434 1.00 93.25 294 THR A O 1
ATOM 2270 N N . ILE A 1 295 ? -8.141 13.952 17.310 1.00 93.94 295 ILE A N 1
ATOM 2271 C CA . ILE A 1 295 ? -8.305 12.614 17.872 1.00 93.94 295 ILE A CA 1
ATOM 2272 C C . ILE A 1 295 ? -7.067 12.296 18.705 1.00 93.94 295 ILE A C 1
ATOM 2274 O O . ILE A 1 295 ? -5.943 12.489 18.237 1.00 93.94 295 ILE A O 1
ATOM 2278 N N . ALA A 1 296 ? -7.263 11.774 19.915 1.00 95.31 296 ALA A N 1
ATOM 2279 C CA . ALA A 1 296 ? -6.164 11.271 20.730 1.00 95.31 296 ALA A CA 1
ATOM 2280 C C . ALA A 1 296 ? -5.489 10.075 20.038 1.00 95.31 296 ALA A C 1
ATOM 2282 O O . ALA A 1 296 ? -6.128 9.086 19.686 1.00 95.31 296 ALA A O 1
ATOM 2283 N N . ALA A 1 297 ? -4.178 10.162 19.862 1.00 96.62 297 ALA A N 1
ATOM 2284 C CA . ALA A 1 297 ? -3.349 9.154 19.224 1.00 96.62 297 ALA A CA 1
ATOM 2285 C C . ALA A 1 297 ? -2.003 9.024 19.961 1.00 96.62 297 ALA A C 1
ATOM 2287 O O . ALA A 1 297 ? -0.949 9.227 19.351 1.00 96.62 297 ALA A O 1
ATOM 2288 N N . PRO A 1 298 ? -1.993 8.700 21.271 1.00 96.75 298 PRO A N 1
ATOM 2289 C CA . PRO A 1 298 ? -0.750 8.546 22.024 1.00 96.75 298 PRO A CA 1
ATOM 2290 C C . PRO A 1 298 ? 0.140 7.462 21.405 1.00 96.75 298 PRO A C 1
ATOM 2292 O O . PRO A 1 298 ? -0.333 6.575 20.688 1.00 96.75 298 PRO A O 1
ATOM 2295 N N . LEU A 1 299 ? 1.446 7.516 21.672 1.00 95.00 299 LEU A N 1
ATOM 2296 C CA . LEU A 1 299 ? 2.380 6.496 21.195 1.00 95.00 299 LEU A CA 1
ATOM 2297 C C . LEU A 1 299 ? 1.910 5.102 21.641 1.00 95.00 299 LEU A C 1
ATOM 2299 O O . LEU A 1 299 ? 1.562 4.897 22.802 1.00 95.00 299 LEU A O 1
ATOM 2303 N N . GLY A 1 300 ? 1.873 4.131 20.727 1.00 94.06 300 GLY A N 1
ATOM 2304 C CA . GLY A 1 300 ? 1.287 2.819 21.029 1.00 94.06 300 GLY A CA 1
ATOM 2305 C C . GLY A 1 300 ? -0.216 2.693 20.728 1.00 94.06 300 GLY A C 1
ATOM 2306 O O . GLY A 1 300 ? -0.741 1.581 20.809 1.00 94.06 300 GLY A O 1
ATOM 2307 N N . HIS A 1 301 ? -0.875 3.764 20.267 1.00 95.19 301 HIS A N 1
ATOM 2308 C CA . HIS A 1 301 ? -2.241 3.753 19.738 1.00 95.19 301 HIS A CA 1
ATOM 2309 C C . HIS A 1 301 ? -2.319 4.342 18.316 1.00 95.19 301 HIS A C 1
ATOM 2311 O O . HIS A 1 301 ? -1.720 5.378 18.032 1.00 95.19 301 HIS A O 1
ATOM 2317 N N . ILE A 1 302 ? -3.077 3.678 17.438 1.00 96.69 302 ILE A N 1
ATOM 2318 C CA . ILE A 1 302 ? -3.447 4.168 16.106 1.00 96.69 302 ILE A CA 1
ATOM 2319 C C . ILE A 1 302 ? -4.977 4.240 16.020 1.00 96.69 302 ILE A C 1
ATOM 2321 O O . ILE A 1 302 ? -5.633 3.219 16.246 1.00 96.69 302 ILE A O 1
ATOM 2325 N N . PRO A 1 303 ? -5.553 5.413 15.711 1.00 96.25 303 PRO A N 1
ATOM 2326 C CA . PRO A 1 303 ? -6.988 5.537 15.507 1.00 96.25 303 PRO A CA 1
ATOM 2327 C C . PRO A 1 303 ? -7.477 4.750 14.284 1.00 96.25 303 PRO A C 1
ATOM 2329 O O . PRO A 1 303 ? -7.004 4.941 13.159 1.00 96.25 303 PRO A O 1
ATOM 2332 N N . VAL A 1 304 ? -8.457 3.877 14.514 1.00 95.56 304 VAL A N 1
ATOM 2333 C CA . VAL A 1 304 ? -9.139 3.084 13.487 1.00 95.56 304 VAL A CA 1
ATOM 2334 C C . VAL A 1 304 ? -10.634 3.138 13.763 1.00 95.56 304 VAL A C 1
ATOM 2336 O O . VAL A 1 304 ? -11.070 2.877 14.883 1.00 95.56 304 VAL A O 1
ATOM 2339 N N . PHE A 1 305 ? -11.416 3.472 12.744 1.00 94.44 305 PHE A N 1
ATOM 2340 C CA . PHE A 1 305 ? -12.852 3.695 12.859 1.00 94.44 305 PHE A CA 1
ATOM 2341 C C . PHE A 1 305 ? -13.609 2.798 11.897 1.00 94.44 305 PHE A C 1
ATOM 2343 O O . PHE A 1 305 ? -13.229 2.662 10.736 1.00 94.44 305 PHE A O 1
ATOM 2350 N N . MET A 1 306 ? -14.707 2.216 12.365 1.00 92.25 306 MET A N 1
ATOM 2351 C CA . MET A 1 306 ? -15.636 1.491 11.512 1.00 92.25 306 MET A CA 1
ATOM 2352 C C . MET A 1 306 ? -16.773 2.421 11.091 1.00 92.25 306 MET A C 1
ATOM 2354 O O . MET A 1 306 ? -17.365 3.112 11.920 1.00 92.25 306 MET A O 1
ATOM 2358 N N . ARG A 1 307 ? -17.067 2.454 9.793 1.00 91.25 307 ARG A N 1
ATOM 2359 C CA . ARG A 1 307 ? -18.233 3.144 9.237 1.00 91.25 307 ARG A CA 1
ATOM 2360 C C . ARG A 1 307 ? -19.512 2.459 9.735 1.00 91.25 307 ARG A C 1
ATOM 2362 O O . ARG A 1 307 ? -19.542 1.237 9.823 1.00 91.25 307 ARG A O 1
ATOM 2369 N N . GLY A 1 308 ? -20.567 3.229 10.007 1.00 91.00 308 GLY A N 1
ATOM 2370 C CA . GLY A 1 308 ? -21.907 2.679 10.245 1.00 91.00 308 GLY A CA 1
ATOM 2371 C C . GLY A 1 308 ? -22.537 2.126 8.959 1.00 91.00 308 GLY A C 1
ATOM 2372 O O . GLY A 1 308 ? -22.386 2.711 7.885 1.00 91.00 308 GLY A O 1
ATOM 2373 N N . GLY A 1 309 ? -23.228 0.997 9.068 1.00 91.69 309 GLY A N 1
ATOM 2374 C CA . GLY A 1 309 ? -23.827 0.219 7.986 1.00 91.69 309 GLY A CA 1
ATOM 2375 C C . GLY A 1 309 ? -23.175 -1.161 7.820 1.00 91.69 309 GLY A C 1
ATOM 2376 O O . GLY A 1 309 ? -23.872 -2.160 7.889 1.00 91.69 309 GLY A O 1
ATOM 2377 N N . PRO A 1 310 ? -21.861 -1.283 7.597 1.00 93.31 310 PRO A N 1
ATOM 2378 C CA . PRO A 1 310 ? -21.241 -2.591 7.384 1.00 93.31 310 PRO A CA 1
ATOM 2379 C C . PRO A 1 310 ? -21.314 -3.570 8.579 1.00 93.31 310 PRO A C 1
ATOM 2381 O O . PRO A 1 310 ? -21.190 -3.178 9.740 1.00 93.31 310 PRO A O 1
ATOM 2384 N N . ILE A 1 311 ? -21.412 -4.869 8.283 1.00 95.81 311 ILE A N 1
ATOM 2385 C CA . ILE A 1 311 ? -21.174 -5.992 9.198 1.00 95.81 311 ILE A CA 1
ATOM 2386 C C . ILE A 1 311 ? -19.813 -6.589 8.850 1.00 95.81 311 ILE A C 1
ATOM 2388 O O . ILE A 1 311 ? -19.569 -7.000 7.717 1.00 95.81 311 ILE A O 1
ATOM 2392 N N . MET A 1 312 ? -18.908 -6.637 9.824 1.00 95.62 312 MET A N 1
ATOM 2393 C CA . MET A 1 312 ? -17.552 -7.129 9.614 1.00 95.62 312 MET A CA 1
ATOM 2394 C C . MET A 1 312 ? -17.384 -8.566 10.109 1.00 95.62 312 MET A C 1
ATOM 2396 O O . MET A 1 312 ? -17.542 -8.804 11.311 1.00 95.62 312 MET A O 1
ATOM 2400 N N . PRO A 1 313 ? -16.987 -9.508 9.235 1.00 95.75 313 PRO A N 1
ATOM 2401 C CA . PRO A 1 313 ? -16.565 -10.831 9.660 1.00 95.75 313 PRO A CA 1
ATOM 2402 C C . PRO A 1 313 ? -15.172 -10.778 10.288 1.00 95.75 313 PRO A C 1
ATOM 2404 O O . PRO A 1 313 ? -14.215 -10.269 9.695 1.00 95.75 313 PRO A O 1
ATOM 2407 N N . MET A 1 314 ? -15.063 -11.337 11.488 1.00 97.69 314 MET A N 1
ATOM 2408 C CA . MET A 1 314 ? -13.845 -11.366 12.287 1.00 97.69 314 MET A CA 1
ATOM 2409 C C . MET A 1 314 ? -13.570 -12.776 12.814 1.00 97.69 314 MET A C 1
ATOM 2411 O O . MET A 1 314 ? -14.473 -13.605 12.928 1.00 97.69 314 MET A O 1
ATOM 2415 N N . GLN A 1 315 ? -12.313 -13.037 13.157 1.00 97.75 315 GLN A N 1
ATOM 2416 C CA . GLN A 1 315 ? -11.891 -14.226 13.900 1.00 97.75 315 GLN A CA 1
ATOM 2417 C C . GLN A 1 315 ? -11.003 -13.811 15.073 1.00 97.75 315 GLN A C 1
ATOM 2419 O O . GLN A 1 315 ? -10.433 -12.723 15.060 1.00 97.75 315 GLN A O 1
ATOM 2424 N N . GLU A 1 316 ? -10.856 -14.648 16.097 1.00 97.25 316 GLU A N 1
ATOM 2425 C CA . GLU A 1 316 ? -9.898 -14.331 17.160 1.00 97.25 316 GLU A CA 1
ATOM 2426 C C . GLU A 1 316 ? -8.454 -14.412 16.627 1.00 97.25 316 GLU A C 1
ATOM 2428 O O . GLU A 1 316 ? -8.106 -15.375 15.926 1.00 97.25 316 GLU A O 1
ATOM 2433 N N . PRO A 1 317 ? -7.587 -13.436 16.954 1.00 97.44 317 PRO A N 1
ATOM 2434 C CA . PRO A 1 317 ? -6.189 -13.457 16.545 1.00 97.44 317 PRO A CA 1
ATOM 2435 C C . PRO A 1 317 ? -5.429 -14.670 17.084 1.00 97.44 317 PRO A C 1
ATOM 2437 O O . PRO A 1 317 ? -5.590 -15.069 18.233 1.00 97.44 317 PRO A O 1
ATOM 2440 N N . ALA A 1 318 ? -4.512 -15.198 16.276 1.00 97.62 318 ALA A N 1
ATOM 2441 C CA . ALA A 1 318 ? -3.579 -16.246 16.677 1.00 97.62 318 ALA A CA 1
ATOM 2442 C C . ALA A 1 318 ? -2.184 -15.969 16.101 1.00 97.62 318 ALA A C 1
ATOM 2444 O O . ALA A 1 318 ? -2.012 -15.088 15.264 1.00 97.62 318 ALA A O 1
ATOM 2445 N N . LEU A 1 319 ? -1.180 -16.751 16.505 1.00 97.62 319 LEU A N 1
ATOM 2446 C CA . LEU A 1 319 ? 0.211 -16.556 16.066 1.00 97.62 319 LEU A CA 1
ATOM 2447 C C . LEU A 1 319 ? 0.441 -16.800 14.564 1.00 97.62 319 LEU A C 1
ATOM 2449 O O . LEU A 1 319 ? 1.439 -16.346 14.013 1.00 97.62 319 LEU A O 1
ATOM 2453 N N . THR A 1 320 ? -0.455 -17.531 13.898 1.00 98.44 320 THR A N 1
ATOM 2454 C CA . THR A 1 320 ? -0.379 -17.805 12.457 1.00 98.44 320 THR A CA 1
ATOM 2455 C C . THR A 1 320 ? -1.763 -17.738 11.830 1.00 98.44 320 THR A C 1
ATOM 2457 O O . THR A 1 320 ? -2.770 -17.979 12.495 1.00 98.44 320 THR A O 1
ATOM 2460 N N . THR A 1 321 ? -1.829 -17.472 10.525 1.00 98.12 321 THR A N 1
ATOM 2461 C CA . THR A 1 321 ? -3.100 -17.474 9.783 1.00 98.12 321 THR A CA 1
ATOM 2462 C C . THR A 1 321 ? -3.770 -18.852 9.790 1.00 98.12 321 THR A C 1
ATOM 2464 O O . THR A 1 321 ? -4.993 -18.943 9.818 1.00 98.12 321 THR A O 1
ATOM 2467 N N . GLN A 1 322 ? -2.991 -19.940 9.821 1.00 98.25 322 GLN A N 1
ATOM 2468 C CA . GLN A 1 322 ? -3.520 -21.302 9.925 1.00 98.25 322 GLN A CA 1
ATOM 2469 C C . GLN A 1 322 ? -4.209 -21.550 11.271 1.00 98.25 322 GLN A C 1
ATOM 2471 O O . GLN A 1 322 ? -5.251 -22.203 11.302 1.00 98.25 322 GLN A O 1
ATOM 2476 N N . ALA A 1 323 ? -3.638 -21.045 12.367 1.00 98.44 323 ALA A N 1
ATOM 2477 C CA . ALA A 1 323 ? -4.259 -21.114 13.684 1.00 98.44 323 ALA A CA 1
ATOM 2478 C C . ALA A 1 323 ? -5.472 -20.175 13.779 1.00 98.44 323 ALA A C 1
ATOM 2480 O O . ALA A 1 323 ? -6.525 -20.607 14.236 1.00 98.44 323 ALA A O 1
ATOM 2481 N N . ALA A 1 324 ? -5.358 -18.944 13.265 1.00 98.06 324 ALA A N 1
ATOM 2482 C CA . ALA A 1 324 ? -6.434 -17.950 13.283 1.00 98.06 324 ALA A CA 1
ATOM 2483 C C . ALA A 1 324 ? -7.687 -18.456 12.557 1.00 98.06 324 ALA A C 1
ATOM 2485 O O . ALA A 1 324 ? -8.795 -18.298 13.034 1.00 98.06 324 ALA A O 1
ATOM 2486 N N . ARG A 1 325 ? -7.525 -19.187 11.448 1.00 98.06 325 ARG A N 1
ATOM 2487 C CA . ARG A 1 325 ? -8.657 -19.786 10.723 1.00 98.06 325 ARG A CA 1
ATOM 2488 C C . ARG A 1 325 ? -9.445 -20.832 11.516 1.00 98.06 325 ARG A C 1
ATOM 2490 O O . ARG A 1 325 ? -10.540 -21.183 11.087 1.00 98.06 325 ARG A O 1
ATOM 2497 N N . LYS A 1 326 ? -8.892 -21.354 12.613 1.00 98.12 326 LYS A N 1
ATOM 2498 C CA . LYS A 1 326 ? -9.540 -2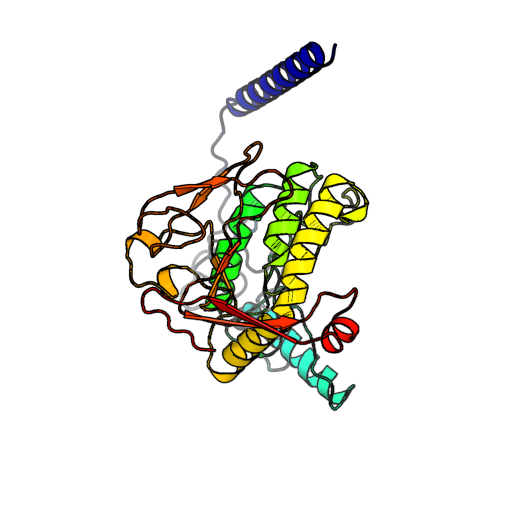2.342 13.489 1.00 98.12 326 LYS A CA 1
ATOM 2499 C C . LYS A 1 326 ? -10.175 -21.709 14.727 1.00 98.12 326 LYS A C 1
ATOM 2501 O O . LYS A 1 326 ? -10.778 -22.439 15.508 1.00 98.12 326 LYS A O 1
ATOM 2506 N N . THR A 1 327 ? -10.010 -20.405 14.937 1.00 98.38 327 THR A N 1
ATOM 2507 C CA . THR A 1 327 ? -10.628 -19.720 16.071 1.00 98.38 327 THR A CA 1
ATOM 2508 C C . THR A 1 327 ? -12.095 -19.384 15.774 1.00 98.38 327 THR A C 1
ATOM 2510 O O . THR A 1 327 ? -12.506 -19.401 14.603 1.00 98.38 327 THR A O 1
ATOM 2513 N N . PRO A 1 328 ? -12.908 -19.116 16.813 1.00 98.00 328 PRO A N 1
ATOM 2514 C CA . PRO A 1 328 ? -14.305 -18.740 16.645 1.00 98.00 328 PRO A CA 1
ATOM 2515 C C . PRO A 1 328 ? -14.490 -17.521 15.738 1.00 98.00 328 PRO A C 1
ATOM 2517 O O . PRO A 1 328 ? -13.661 -16.609 15.700 1.00 98.00 328 PRO A O 1
ATOM 2520 N N . TRP A 1 329 ? -15.612 -17.512 15.021 1.00 97.56 329 TRP A N 1
ATOM 2521 C CA . TRP A 1 329 ? -16.053 -16.359 14.246 1.00 97.56 329 TRP A CA 1
ATOM 2522 C C . TRP A 1 329 ? -16.763 -15.349 15.142 1.00 97.56 329 TRP A C 1
ATOM 2524 O O . TRP A 1 329 ? -17.531 -15.722 16.028 1.00 97.56 329 TRP A O 1
ATOM 2534 N N . ALA A 1 330 ? -16.557 -14.071 14.849 1.00 96.56 330 ALA A N 1
ATOM 2535 C CA . ALA A 1 330 ? -17.315 -12.963 15.405 1.00 96.56 330 ALA A CA 1
ATOM 2536 C C . ALA A 1 330 ? -17.842 -12.077 14.269 1.00 96.56 330 ALA A C 1
ATOM 2538 O O . ALA A 1 330 ? -17.222 -11.968 13.209 1.00 96.56 330 ALA A O 1
ATOM 2539 N N . LEU A 1 331 ? -18.987 -11.438 14.498 1.00 96.31 331 LEU A N 1
ATOM 2540 C CA . LEU A 1 331 ? -19.542 -10.424 13.608 1.00 96.31 331 LEU A CA 1
ATOM 2541 C C . LEU A 1 331 ? -19.621 -9.106 14.369 1.00 96.31 331 LEU A C 1
ATOM 2543 O O . LEU A 1 331 ? -20.270 -9.028 15.411 1.00 96.31 331 LEU A O 1
ATOM 2547 N N . LEU A 1 332 ? -18.973 -8.073 13.839 1.00 95.12 332 LEU A N 1
ATOM 2548 C CA . LEU A 1 332 ? -19.113 -6.710 14.338 1.00 95.12 332 LEU A CA 1
ATOM 2549 C C . LEU A 1 332 ? -20.113 -5.970 13.450 1.00 95.12 332 LEU A C 1
ATOM 2551 O O . LEU A 1 332 ? -19.787 -5.608 12.322 1.00 95.12 332 LEU A O 1
ATOM 2555 N N . ALA A 1 333 ? -21.334 -5.772 13.944 1.00 94.31 333 ALA A N 1
ATOM 2556 C CA . ALA A 1 333 ? -22.366 -5.006 13.251 1.00 94.31 333 ALA A CA 1
ATOM 2557 C C . ALA A 1 333 ? -22.324 -3.543 13.714 1.00 94.31 333 ALA A C 1
ATOM 2559 O O . ALA A 1 333 ? -22.755 -3.225 14.823 1.00 94.31 333 ALA A O 1
ATOM 2560 N N . ALA A 1 334 ? -21.802 -2.649 12.873 1.00 91.31 334 ALA A N 1
ATOM 2561 C CA . ALA A 1 334 ? -21.853 -1.216 13.133 1.00 91.31 334 ALA A CA 1
ATOM 2562 C C . ALA A 1 334 ? -23.147 -0.668 12.530 1.00 91.31 334 ALA A C 1
ATOM 2564 O O . ALA A 1 334 ? -23.236 -0.528 11.316 1.00 91.31 334 ALA A O 1
ATOM 2565 N N . LEU A 1 335 ? -24.162 -0.382 13.347 1.00 91.94 335 LEU A N 1
ATOM 2566 C CA . LEU A 1 335 ? -25.424 0.167 12.840 1.00 91.94 335 LEU A CA 1
ATOM 2567 C C . LEU A 1 335 ? -25.212 1.563 12.235 1.00 91.94 335 LEU A C 1
ATOM 2569 O O . LEU A 1 335 ? -24.423 2.364 12.740 1.00 91.94 335 LEU A O 1
ATOM 2573 N N . ASP A 1 336 ? -25.915 1.859 11.144 1.00 89.00 336 ASP A N 1
ATOM 2574 C CA . ASP A 1 336 ? -25.979 3.208 10.589 1.00 89.00 336 ASP A CA 1
ATOM 2575 C C . ASP A 1 336 ? -26.958 4.109 11.370 1.00 89.00 336 ASP A C 1
ATOM 2577 O O . ASP A 1 336 ? -27.583 3.701 12.351 1.00 89.00 336 ASP A O 1
ATOM 2581 N N . LYS A 1 337 ? -27.120 5.360 10.922 1.00 86.19 337 LYS A N 1
ATOM 2582 C CA . LYS A 1 337 ? -28.041 6.329 11.544 1.00 86.19 337 LYS A CA 1
ATOM 2583 C C . LYS A 1 337 ? -29.514 5.887 11.546 1.00 86.19 337 LYS A C 1
ATOM 2585 O O . LYS A 1 337 ? -30.301 6.446 12.301 1.00 86.19 337 LYS A O 1
ATOM 2590 N N . ASN A 1 338 ? -29.881 4.924 10.698 1.00 90.38 338 ASN A N 1
ATOM 2591 C CA . ASN A 1 338 ? -31.229 4.373 10.597 1.00 90.38 338 ASN A CA 1
ATOM 2592 C C . ASN A 1 338 ? -31.382 3.071 11.407 1.00 90.38 338 ASN A C 1
ATOM 2594 O O . ASN A 1 338 ? -32.439 2.448 11.358 1.00 90.38 338 ASN A O 1
ATOM 2598 N N . GLY A 1 339 ? -30.343 2.639 12.133 1.00 90.88 339 GLY A N 1
ATOM 2599 C CA . GLY A 1 339 ? -30.353 1.391 12.893 1.00 90.88 339 GLY A CA 1
ATOM 2600 C C . GLY A 1 339 ? -30.206 0.137 12.026 1.00 90.88 339 GLY A C 1
ATOM 2601 O O . GLY A 1 339 ? -30.579 -0.946 12.467 1.00 90.88 339 GLY A O 1
ATOM 2602 N N . THR A 1 340 ? -29.685 0.262 10.802 1.00 93.75 340 THR A N 1
ATOM 2603 C CA . THR A 1 340 ? -29.543 -0.847 9.846 1.00 93.75 340 THR A CA 1
ATOM 2604 C C . THR A 1 340 ? -28.084 -1.245 9.640 1.00 93.75 340 THR A C 1
ATOM 2606 O O . THR A 1 340 ? -27.178 -0.428 9.817 1.00 93.75 340 THR A O 1
ATOM 2609 N N . ALA A 1 341 ? -27.852 -2.509 9.266 1.00 93.94 341 ALA A N 1
ATOM 2610 C CA . ALA A 1 341 ? -26.534 -2.989 8.870 1.00 93.94 341 ALA A CA 1
ATOM 2611 C C . ALA A 1 341 ? -26.588 -4.064 7.763 1.00 93.94 341 ALA A C 1
ATOM 2613 O O . ALA A 1 341 ? -27.581 -4.780 7.643 1.00 93.94 341 ALA A O 1
ATOM 2614 N N . TYR A 1 342 ? -25.525 -4.169 6.958 1.00 92.50 342 TYR A N 1
ATOM 2615 C CA . TYR A 1 342 ? -25.369 -5.078 5.816 1.00 92.50 342 TYR A CA 1
ATOM 2616 C C . TYR A 1 342 ? -23.937 -5.626 5.729 1.00 92.50 342 TYR A C 1
ATOM 2618 O O . TYR A 1 342 ? -22.991 -4.925 6.074 1.00 92.50 342 TYR A O 1
ATOM 2626 N N . GLY A 1 343 ? -23.738 -6.844 5.231 1.00 82.81 343 GLY A N 1
ATOM 2627 C CA . GLY A 1 343 ? -22.410 -7.428 5.012 1.00 82.81 343 GLY A CA 1
ATOM 2628 C C . GLY A 1 343 ? -22.483 -8.768 4.310 1.00 82.81 343 GLY A C 1
ATOM 2629 O O . GLY A 1 343 ? -23.558 -9.402 4.384 1.00 82.81 343 GLY A O 1
#

Foldseek 3Di:
DVVVVVVVVVVVVVVVVVVVVVVVPPDPDPPPQPQPQDPDDPPDCDLQHGNDQDPQVDRSSTPVVVAPRQQDADPVRDGCSVCVLCPQQVVLVVVQVVCCVVDPPDHDEAETDRDDQPSLVRYAYEPPQFAQDLVSLLVQQVVQQVCLVSLRQQYGYQFSGADDEYDPQSNLLRLLVLLLRSHRHHHYDPPYDDRPQVVDPLNVLLNCVSVQVSLFQVVVSVVQVVCCVPPVHHQKAQPCVQAVDPLSPPPRQWIDGPNWKIWHGDSDPPDQKGWDADCPQDPVDRHDHRDGDIGGHHRSRTDMDTAAAEKGKTFGGDPDSVVRVPGDIDIDHRHDPVRHHDD

Secondary structure (DSSP, 8-state):
-HHHHHHHHHHHHHHHHHHHHHHHTS---------------TT---SSS-SS----SSGGG-TTTTS--TT-B-TTS-BHHHHGGGHHHHHHHHHHHHHHHHSTTPPP--EESS--TTGGGT-EEE--S-BSSHHHHHHHHHHHHHHHHTT--SEE-EET-SBS---HHHHHHHHHHHTTSSS-EE---TTSPP--GGGSHHHHHHHHHHHHHHHHTHHHHHHHHHHHHHH---SEE-GGGTS--GGGTT--S-EEETTTEEE----STT-SEEEEE-SS--SSS---TTSEEEEE--TT---EEEPSSBEEEEE---SSHHHHTTSPEEEEE---TTS--B-

InterPro domains:
  IPR000322 Glycoside hydrolase family 31, TIM barrel domain [PF01055] (68-224)
  IPR013780 Glycosyl hydrolase, all-beta [G3DSA:2.60.40.1180] (217-308)
  IPR013780 Glycosyl hydrolase, all-beta [G3DSA:2.60.40.1180] (309-343)
  IPR017853 Glycoside hydrolase superfamily [SSF51445] (69-232)
  IPR048395 Glycosyl hydrolase family 31, C-terminal domain [PF21365] (232-311)